Protein AF-0000000066167947 (afdb_homodimer)

Solvent-accessible surface area (backbone atoms only — not comparable to full-atom values): 19016 Å² total; per-residue (Å²): 132,78,77,73,71,54,59,86,68,38,49,61,42,59,29,25,33,43,43,39,26,44,82,86,59,26,29,53,34,29,26,48,56,71,79,63,80,66,79,79,57,72,77,73,63,34,39,40,60,54,61,42,68,53,57,91,95,50,53,63,69,57,34,40,52,50,43,40,22,40,45,30,31,46,72,50,62,44,83,66,46,69,53,92,58,71,47,69,51,68,48,56,57,78,53,40,62,71,19,81,44,42,65,37,34,25,40,33,29,45,39,36,34,27,36,49,69,60,57,76,84,45,56,27,30,73,64,14,46,95,79,35,71,58,51,28,76,46,71,48,72,38,58,56,84,47,48,38,73,46,45,50,34,73,61,30,59,57,34,46,50,49,35,65,71,47,58,84,55,68,65,74,125,131,79,78,73,71,54,59,88,69,38,48,64,41,58,28,24,33,42,43,38,26,45,82,87,59,26,29,52,33,31,25,49,56,72,80,64,79,66,80,80,57,74,76,72,65,35,40,41,58,55,61,41,67,52,56,90,94,50,52,64,69,59,33,39,52,50,44,39,22,40,45,29,30,45,74,49,63,44,82,66,46,67,52,89,59,70,46,69,50,68,47,56,57,79,54,40,64,70,19,79,46,41,65,36,35,26,40,32,28,44,39,37,35,26,36,50,70,61,58,77,85,44,58,26,30,73,64,14,47,94,78,36,70,57,51,27,76,45,71,50,73,38,56,57,85,46,46,38,73,46,45,51,35,74,60,29,59,56,34,44,50,48,34,66,72,47,58,84,56,69,65,72,124

InterPro domains:
  IPR000086 NUDIX hydrolase domain [PF00293] (12-149)
  IPR000086 NUDIX hydrolase domain [PS51462] (11-164)
  IPR015797 NUDIX hydrolase-like domain superfamily [SSF55811] (9-168)
  IPR020084 NUDIX hydrolase, conserved site [PS00893] (52-73)
  IPR020476 NUDIX hydrolase [PR00502] (47-61)
  IPR020476 NUDIX hydrolase [PR00502] (61-76)
  IPR022927 RNA pyrophosphohydrolase RppH [MF_00298] (6-171)
  IPR022927 RNA pyrophosphohydrolase RppH [NF001938] (3-169)
  IPR022927 RNA pyrophosphohydrolase RppH [cd03671] (11-166)

Structure (mmCIF, N/CA/C/O backbone):
data_AF-0000000066167947-model_v1
#
loop_
_entity.id
_entity.type
_entity.pdbx_description
1 polymer 'RNA pyrophosphohydrolase'
#
loop_
_atom_site.group_PDB
_atom_site.id
_atom_site.type_symbol
_atom_site.label_atom_id
_atom_site.label_alt_id
_atom_site.label_comp_id
_atom_site.label_asym_id
_atom_site.label_entity_id
_atom_site.label_seq_id
_atom_site.pdbx_PDB_ins_code
_atom_site.Cartn_x
_atom_site.Cartn_y
_atom_site.Cartn_z
_atom_site.occupancy
_atom_site.B_iso_or_equiv
_atom_site.auth_seq_id
_atom_site.auth_comp_id
_atom_site.auth_asym_id
_atom_site.auth_atom_id
_atom_site.pdbx_PDB_model_num
ATOM 1 N N . MET A 1 1 ? 25.188 19.766 -3.969 1 19.27 1 MET A N 1
ATOM 2 C CA . MET A 1 1 ? 24.453 19.547 -5.203 1 19.27 1 MET A CA 1
ATOM 3 C C . MET A 1 1 ? 23.625 18.25 -5.125 1 19.27 1 MET A C 1
ATOM 5 O O . MET A 1 1 ? 24.188 17.156 -5.195 1 19.27 1 MET A O 1
ATOM 9 N N . ASP A 1 2 ? 22.766 17.984 -4.148 1 26.81 2 ASP A N 1
ATOM 10 C CA . ASP A 1 2 ? 22.203 16.766 -3.564 1 26.81 2 ASP A CA 1
ATOM 11 C C . ASP A 1 2 ? 21.484 15.93 -4.621 1 26.81 2 ASP A C 1
ATOM 13 O O . ASP A 1 2 ? 20.656 16.453 -5.371 1 26.81 2 ASP A O 1
ATOM 17 N N . ALA A 1 3 ? 22.094 15.008 -5.223 1 30.39 3 ALA A N 1
ATOM 18 C CA . ALA A 1 3 ? 21.766 14.273 -6.441 1 30.39 3 ALA A CA 1
ATOM 19 C C . ALA A 1 3 ? 20.297 13.875 -6.465 1 30.39 3 ALA A C 1
ATOM 21 O O . ALA A 1 3 ? 19.828 13.141 -5.586 1 30.39 3 ALA A O 1
ATOM 22 N N . VAL A 1 4 ? 19.344 14.68 -6.73 1 35.06 4 VAL A N 1
ATOM 23 C CA . VAL A 1 4 ? 17.922 14.469 -7.027 1 35.06 4 VAL A CA 1
ATOM 24 C C . VAL A 1 4 ? 17.75 13.141 -7.754 1 35.06 4 VAL A C 1
ATOM 26 O O . VAL A 1 4 ? 18.203 12.977 -8.883 1 35.06 4 VAL A O 1
ATOM 29 N N . VAL A 1 5 ? 18.078 12.094 -7.156 1 37.69 5 VAL A N 1
ATOM 30 C CA . VAL A 1 5 ? 17.844 10.828 -7.848 1 37.69 5 VAL A CA 1
ATOM 31 C C . VAL A 1 5 ? 16.5 10.875 -8.555 1 37.69 5 VAL A C 1
ATOM 33 O O . VAL A 1 5 ? 15.469 11.141 -7.93 1 37.69 5 VAL A O 1
ATOM 36 N N . ASN A 1 6 ? 16.453 11.336 -9.68 1 44.22 6 ASN A N 1
ATOM 37 C CA . ASN A 1 6 ? 15.289 11.305 -10.555 1 44.22 6 ASN A CA 1
ATOM 38 C C . ASN A 1 6 ? 14.562 9.961 -10.484 1 44.22 6 ASN A C 1
ATOM 40 O O . ASN A 1 6 ? 15.047 8.961 -11.016 1 44.22 6 ASN A O 1
ATOM 44 N N . LEU A 1 7 ? 13.797 9.703 -9.359 1 51.09 7 LEU A N 1
ATOM 45 C CA . LEU A 1 7 ? 12.984 8.508 -9.141 1 51.09 7 LEU A CA 1
ATOM 46 C C . LEU A 1 7 ? 12.531 7.906 -10.461 1 51.09 7 LEU A C 1
ATOM 48 O O . LEU A 1 7 ? 12.359 6.688 -10.57 1 51.09 7 LEU A O 1
ATOM 52 N N . THR A 1 8 ? 12.43 8.812 -11.422 1 55.84 8 THR A N 1
ATOM 53 C CA . THR A 1 8 ? 11.977 8.305 -12.719 1 55.84 8 THR A CA 1
ATOM 54 C C . THR A 1 8 ? 13.078 7.496 -13.398 1 55.84 8 THR A C 1
ATOM 56 O O . THR A 1 8 ? 12.812 6.766 -14.359 1 55.84 8 THR A O 1
ATOM 59 N N . THR A 1 9 ? 14.172 7.551 -12.68 1 61.5 9 THR A N 1
ATOM 60 C CA . THR A 1 9 ? 15.273 6.88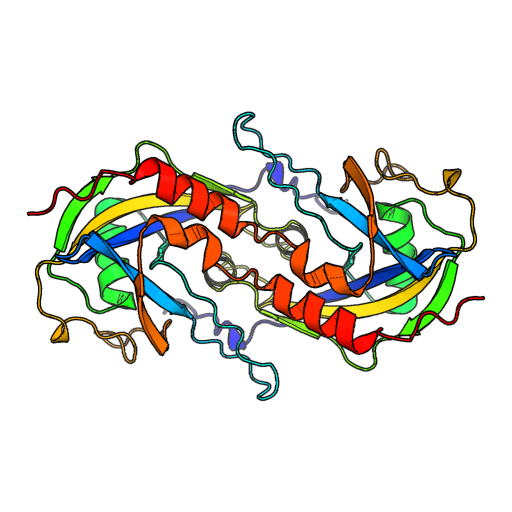3 -13.367 1 61.5 9 THR A CA 1
ATOM 61 C C . THR A 1 9 ? 15.555 5.52 -12.742 1 61.5 9 THR A C 1
ATOM 63 O O . THR A 1 9 ? 16.344 4.73 -13.273 1 61.5 9 THR A O 1
ATOM 66 N N . LEU A 1 10 ? 14.945 5.289 -11.562 1 65.69 10 LEU A N 1
ATOM 67 C CA . LEU A 1 10 ? 15.195 4.008 -10.914 1 65.69 10 LEU A CA 1
ATOM 68 C C . LEU A 1 10 ? 14.477 2.877 -11.641 1 65.69 10 LEU A C 1
ATOM 70 O O . LEU A 1 10 ? 13.375 3.064 -12.148 1 65.69 10 LEU A O 1
ATOM 74 N N . PRO A 1 11 ? 15.25 1.703 -11.805 1 75.31 11 PRO A N 1
ATOM 75 C CA . PRO A 1 11 ? 14.617 0.571 -12.484 1 75.31 11 PRO A CA 1
ATOM 76 C C . PRO A 1 11 ? 13.492 -0.057 -11.664 1 75.31 11 PRO A C 1
ATOM 78 O O . PRO A 1 11 ? 13.336 0.261 -10.477 1 75.31 11 PRO A O 1
ATOM 81 N N . TYR A 1 12 ? 12.734 -0.869 -12.281 1 78.12 12 TYR A N 1
ATOM 82 C CA . TYR A 1 12 ? 11.711 -1.675 -11.633 1 78.12 12 TYR A CA 1
ATOM 83 C C . TYR A 1 12 ? 12.273 -3.02 -11.188 1 78.12 12 TYR A C 1
ATOM 85 O O . TYR A 1 12 ? 13.102 -3.613 -11.883 1 78.12 12 TYR A O 1
ATOM 93 N N . ARG A 1 13 ? 11.914 -3.512 -10.109 1 79.12 13 ARG A N 1
ATOM 94 C CA . ARG A 1 13 ? 12.211 -4.871 -9.672 1 79.12 13 ARG A CA 1
ATOM 95 C C . ARG A 1 13 ? 11.297 -5.883 -10.359 1 79.12 13 ARG A C 1
ATOM 97 O O . ARG A 1 13 ? 10.078 -5.711 -10.375 1 79.12 13 ARG A O 1
ATOM 104 N N . ARG A 1 14 ? 11.961 -6.91 -10.852 1 86.5 14 ARG A N 1
ATOM 105 C CA . ARG A 1 14 ? 11.172 -7.949 -11.516 1 86.5 14 ARG A CA 1
ATOM 106 C C . ARG A 1 14 ? 10.695 -8.992 -10.516 1 86.5 14 ARG A C 1
ATOM 108 O O . ARG A 1 14 ? 11.484 -9.508 -9.719 1 86.5 14 ARG A O 1
ATOM 115 N N . SER A 1 15 ? 9.406 -9.273 -10.523 1 90 15 SER A N 1
ATOM 116 C CA . SER A 1 15 ? 8.812 -10.25 -9.617 1 90 15 SER A CA 1
ATOM 117 C C . SER A 1 15 ? 7.715 -11.055 -10.32 1 90 15 SER A C 1
ATOM 119 O O . SER A 1 15 ? 7.371 -10.766 -11.469 1 90 1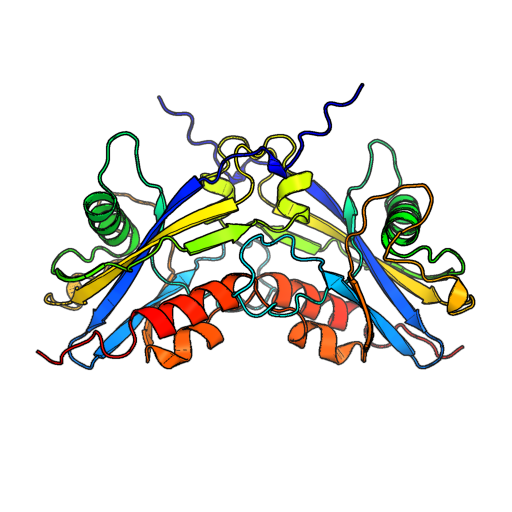5 SER A O 1
ATOM 121 N N . VAL A 1 16 ? 7.355 -12.141 -9.625 1 94.06 16 VAL A N 1
ATOM 122 C CA . VAL A 1 16 ? 6.25 -12.953 -10.125 1 94.06 16 VAL A CA 1
ATOM 123 C C . VAL A 1 16 ? 5.121 -12.977 -9.102 1 94.06 16 VAL A C 1
ATOM 125 O O . VAL A 1 16 ? 5.363 -12.852 -7.898 1 94.06 16 VAL A O 1
ATOM 128 N N . GLY A 1 17 ? 3.916 -12.961 -9.562 1 94.44 17 GLY A N 1
ATOM 129 C CA . GLY A 1 17 ? 2.727 -13.266 -8.789 1 94.44 17 GLY A CA 1
ATOM 130 C C . GLY A 1 17 ? 2.033 -14.539 -9.227 1 94.44 17 GLY A C 1
ATOM 131 O O . GLY A 1 17 ? 2.152 -14.953 -10.391 1 94.44 17 GLY A O 1
ATOM 132 N N . ILE A 1 18 ? 1.337 -15.188 -8.297 1 96.44 18 ILE A N 1
ATOM 133 C CA . ILE A 1 18 ?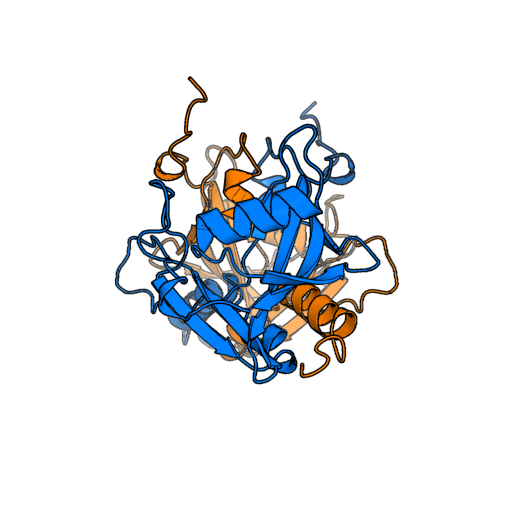 0.844 -16.531 -8.586 1 96.44 18 ILE A CA 1
ATOM 134 C C . ILE A 1 18 ? -0.617 -16.656 -8.164 1 96.44 18 ILE A C 1
ATOM 136 O O . ILE A 1 18 ? -0.965 -16.328 -7.02 1 96.44 18 ILE A O 1
ATOM 140 N N . LEU A 1 19 ? -1.43 -17.078 -9.047 1 97.06 19 LEU A N 1
ATOM 141 C CA . LEU A 1 19 ? -2.779 -17.531 -8.758 1 97.06 19 LEU A CA 1
ATOM 142 C C . LEU A 1 19 ? -2.842 -19.062 -8.773 1 97.06 19 LEU A C 1
ATOM 144 O O . LEU A 1 19 ? -2.328 -19.703 -9.695 1 97.06 19 LEU A O 1
ATOM 148 N N . VAL A 1 20 ? -3.42 -19.625 -7.766 1 97.75 20 VAL A N 1
ATOM 149 C CA . VAL A 1 20 ? -3.662 -21.062 -7.715 1 97.75 20 VAL A CA 1
ATOM 150 C C . VAL A 1 20 ? -5.156 -21.328 -7.574 1 97.75 20 VAL A C 1
ATOM 152 O O . VAL A 1 20 ? -5.773 -20.922 -6.582 1 97.75 20 VAL A O 1
ATOM 155 N N . PHE A 1 21 ? -5.711 -22 -8.555 1 97.06 21 PHE A N 1
ATOM 156 C CA . PHE A 1 21 ? -7.117 -22.375 -8.531 1 97.06 21 PHE A CA 1
ATOM 157 C C . PHE A 1 21 ? -7.285 -23.781 -7.973 1 97.06 21 PHE A C 1
ATOM 159 O O . PHE A 1 21 ? -6.5 -24.672 -8.297 1 97.06 21 PHE A O 1
ATOM 166 N N . ASN A 1 22 ? -8.289 -23.969 -7.133 1 96.5 22 ASN A N 1
ATOM 167 C CA . ASN A 1 22 ? -8.656 -25.328 -6.773 1 96.5 22 ASN A CA 1
ATOM 168 C C . ASN A 1 22 ? -9.672 -25.906 -7.75 1 96.5 22 ASN A C 1
ATOM 170 O O . ASN A 1 22 ? -9.953 -25.312 -8.789 1 96.5 22 ASN A O 1
ATOM 174 N N . HIS A 1 23 ? -10.164 -27.062 -7.371 1 94.44 23 HIS A N 1
ATOM 175 C CA . HIS A 1 23 ? -11.062 -27.797 -8.273 1 94.44 23 HIS A CA 1
ATOM 176 C C . HIS A 1 23 ? -12.406 -27.078 -8.398 1 94.44 23 HIS A C 1
ATOM 178 O O . HIS A 1 23 ? -13.133 -27.297 -9.367 1 94.44 23 HIS A O 1
ATOM 184 N N . GLU A 1 24 ? -12.82 -26.266 -7.449 1 94.44 24 GLU A N 1
ATOM 185 C CA . GLU A 1 24 ? -14.086 -25.547 -7.457 1 94.44 24 GLU A CA 1
ATOM 186 C C . GLU A 1 24 ? -13.945 -24.188 -8.156 1 94.44 24 GLU A C 1
ATOM 188 O O . GLU A 1 24 ? -14.898 -23.406 -8.211 1 94.44 24 GLU A O 1
ATOM 193 N N . GLY A 1 25 ? -12.766 -23.891 -8.656 1 93.88 25 GLY A N 1
ATOM 194 C CA . GLY A 1 25 ? -12.555 -22.625 -9.336 1 93.88 25 GLY A CA 1
ATOM 195 C C . GLY A 1 25 ? -12.289 -21.469 -8.383 1 93.88 25 GLY A C 1
ATOM 196 O O . GLY A 1 25 ? -12.391 -20.312 -8.758 1 93.88 25 GLY A O 1
ATOM 197 N N . LYS A 1 26 ? -11.984 -21.766 -7.141 1 96.06 26 LYS A N 1
ATOM 198 C CA . LYS A 1 26 ? -11.625 -20.75 -6.156 1 96.06 26 LYS A CA 1
ATOM 199 C C . LYS A 1 26 ? -10.109 -20.547 -6.117 1 96.06 26 LYS A C 1
ATOM 201 O O . LYS A 1 26 ? -9.344 -21.422 -6.523 1 96.06 26 LYS A O 1
ATOM 206 N N . VAL A 1 27 ? -9.703 -19.344 -5.625 1 97.06 27 VAL A N 1
ATOM 207 C CA . VAL A 1 27 ? -8.305 -18.953 -5.668 1 97.06 27 VAL A CA 1
ATOM 208 C C . VAL A 1 27 ? -7.719 -18.953 -4.258 1 97.06 27 VAL A C 1
ATOM 210 O O . VAL A 1 27 ? -8.359 -18.484 -3.312 1 97.06 27 VAL A O 1
ATOM 213 N N . TRP A 1 28 ? -6.539 -19.484 -4.145 1 97.19 28 TRP A N 1
ATOM 214 C CA . TRP A 1 28 ? -5.828 -19.531 -2.873 1 97.19 28 TRP A CA 1
ATOM 215 C C . TRP A 1 28 ? -5.336 -18.141 -2.473 1 97.19 28 TRP A C 1
ATOM 217 O O . TRP A 1 28 ? -4.738 -17.422 -3.283 1 97.19 28 TRP A O 1
ATOM 227 N N . VAL A 1 29 ? -5.602 -17.703 -1.231 1 94.75 29 VAL A N 1
ATOM 228 C CA . VAL A 1 29 ? -5.039 -16.484 -0.661 1 94.75 29 VAL A CA 1
ATOM 229 C C . VAL A 1 29 ? -4.504 -16.766 0.74 1 94.75 29 VAL A C 1
ATOM 231 O O . VAL A 1 29 ? -5.051 -17.594 1.462 1 94.75 29 VAL A O 1
ATOM 234 N N . GLY A 1 30 ? -3.424 -16.094 1.07 1 92.5 30 GLY A N 1
ATOM 235 C CA . GLY A 1 30 ? -2.844 -16.203 2.398 1 92.5 30 GLY A CA 1
ATOM 236 C C . GLY A 1 30 ? -2.871 -14.898 3.176 1 92.5 30 GLY A C 1
ATOM 237 O O . GLY A 1 30 ? -2.744 -13.82 2.592 1 92.5 30 GLY A O 1
ATOM 238 N N . ARG A 1 31 ? -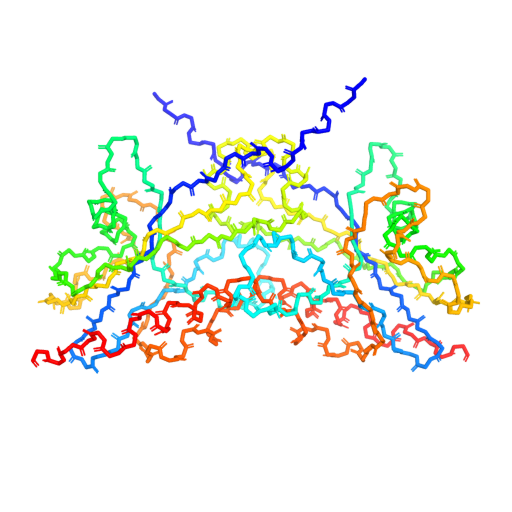3.062 -15.055 4.457 1 85.81 31 ARG A N 1
ATOM 239 C CA . ARG A 1 31 ? -2.988 -13.898 5.344 1 85.81 31 ARG A CA 1
ATOM 240 C C . ARG A 1 31 ? -1.556 -13.648 5.797 1 85.81 31 ARG A C 1
ATOM 242 O O . ARG A 1 31 ? -0.911 -14.539 6.359 1 85.81 31 ARG A O 1
ATOM 249 N N . ARG A 1 32 ? -1.141 -12.422 5.57 1 77.88 32 ARG A N 1
ATOM 250 C CA . ARG A 1 32 ? 0.243 -12.086 5.891 1 77.88 32 ARG A CA 1
ATOM 251 C C . ARG A 1 32 ? 0.481 -12.133 7.398 1 77.88 32 ARG A C 1
ATOM 253 O O . ARG A 1 32 ? -0.345 -11.656 8.18 1 77.88 32 ARG A O 1
ATOM 260 N N . LEU A 1 33 ? 1.576 -12.703 7.691 1 70.56 33 LEU A N 1
ATOM 261 C CA . LEU A 1 33 ? 2.002 -12.766 9.086 1 70.56 33 LEU A CA 1
ATOM 262 C C . LEU A 1 33 ? 2.551 -11.422 9.547 1 70.56 33 LEU A C 1
ATOM 264 O O . LEU A 1 33 ? 3.4 -10.828 8.883 1 70.56 33 LEU A O 1
ATOM 268 N N . MET A 1 34 ? 1.719 -10.523 10.188 1 54.22 34 MET A N 1
ATOM 269 C CA . MET A 1 34 ? 2.174 -9.227 10.68 1 54.22 34 MET A CA 1
ATOM 270 C C . MET A 1 34 ? 3.102 -9.398 11.883 1 54.22 34 MET A C 1
ATOM 272 O O . MET A 1 34 ? 2.826 -10.195 12.773 1 54.22 34 MET A O 1
ATOM 276 N N . VAL A 1 35 ? 4.328 -9.172 11.68 1 45.72 35 VAL A N 1
ATOM 277 C CA . VAL A 1 35 ? 5.195 -9.141 12.852 1 45.72 35 VAL A CA 1
ATOM 278 C C . VAL A 1 35 ? 4.875 -7.91 13.703 1 45.72 35 VAL A C 1
ATOM 280 O O . VAL A 1 35 ? 5.531 -6.875 13.578 1 45.72 35 VAL A O 1
ATOM 283 N N . CYS A 1 36 ? 3.785 -7.266 13.398 1 42.03 36 CYS A N 1
ATOM 284 C CA . CYS A 1 36 ? 3.756 -6.07 14.234 1 42.03 36 CYS A CA 1
ATOM 285 C C . CYS A 1 36 ? 3.824 -6.434 15.711 1 42.03 36 CYS A C 1
ATOM 287 O O . CYS A 1 36 ? 3.188 -7.395 16.156 1 42.03 36 CYS A O 1
ATOM 289 N N . ILE A 1 37 ? 4.789 -5.938 16.234 1 38.69 37 ILE A N 1
ATOM 290 C CA . ILE A 1 37 ? 5.129 -6.004 17.656 1 38.69 37 ILE A CA 1
ATOM 291 C C . ILE A 1 37 ? 3.904 -5.645 18.5 1 38.69 37 ILE A C 1
ATOM 293 O O . ILE A 1 37 ? 3.803 -6.039 19.656 1 38.69 37 ILE A O 1
ATOM 297 N N . HIS A 1 38 ? 3.252 -4.484 18.172 1 38.31 38 HIS A N 1
ATOM 298 C CA . HIS A 1 38 ? 2.385 -4.113 19.281 1 38.31 38 HIS A CA 1
ATOM 299 C C . HIS A 1 38 ? 1.012 -4.762 19.141 1 38.31 38 HIS A C 1
ATOM 301 O O . HIS A 1 38 ? 0.427 -4.773 18.062 1 38.31 38 HIS A O 1
ATOM 307 N N . GLU A 1 39 ? 0.695 -5.543 19.938 1 40.41 39 GLU A N 1
ATOM 308 C CA . GLU A 1 39 ? -0.439 -6.41 20.25 1 40.41 39 GLU A CA 1
ATOM 309 C C . GLU A 1 39 ? -1.759 -5.75 19.859 1 40.41 39 GLU A C 1
ATOM 311 O O . GLU A 1 39 ? -2.707 -6.434 19.469 1 40.41 39 GLU A O 1
ATOM 316 N N . ASP A 1 40 ? -1.856 -4.504 20.141 1 40.5 40 ASP A N 1
ATOM 317 C CA . ASP A 1 40 ? -3.195 -3.928 20.203 1 40.5 40 ASP A CA 1
ATOM 318 C C . ASP A 1 40 ? -3.729 -3.613 18.812 1 40.5 40 ASP A C 1
ATOM 320 O O . ASP A 1 40 ? -4.816 -3.049 18.672 1 40.5 40 ASP A O 1
ATOM 324 N N . THR A 1 41 ? -2.914 -3.561 17.922 1 42 41 THR A N 1
ATOM 325 C CA . THR A 1 41 ? -3.432 -3.133 16.625 1 42 41 THR A CA 1
ATOM 326 C C . THR A 1 41 ? -4.152 -4.281 15.93 1 42 41 THR A C 1
ATOM 328 O O . THR A 1 41 ? -3.607 -5.379 15.812 1 42 41 THR A O 1
ATOM 331 N N . LYS A 1 42 ? -5.398 -4.223 16.078 1 43.53 42 LYS A N 1
ATOM 332 C CA . LYS A 1 42 ? -6.266 -5.164 15.375 1 43.53 42 LYS A CA 1
ATOM 333 C C . LYS A 1 42 ? -5.629 -5.625 14.062 1 43.53 42 LYS A C 1
ATOM 335 O O . LYS A 1 42 ? -5.195 -4.801 13.258 1 43.53 42 LYS A O 1
ATOM 340 N N . ILE A 1 43 ? -5.227 -6.824 14.07 1 44.38 43 ILE A N 1
ATOM 341 C CA . ILE A 1 43 ? -4.621 -7.523 12.938 1 44.38 43 ILE A CA 1
ATOM 342 C C . ILE A 1 43 ? -5.461 -7.309 11.688 1 44.38 43 ILE A C 1
ATOM 344 O O . ILE A 1 43 ? -6.555 -7.867 11.555 1 44.38 43 ILE A O 1
ATOM 348 N N . TYR A 1 44 ? -5.59 -6.012 11.289 1 47.5 44 TYR A N 1
ATOM 349 C CA . TYR A 1 44 ? -6.258 -5.953 9.992 1 47.5 44 TYR A CA 1
ATOM 350 C C . TYR A 1 44 ? -5.613 -6.918 9.008 1 47.5 44 TYR A C 1
ATOM 352 O O . TYR A 1 44 ? -4.387 -7.055 8.969 1 47.5 44 TYR A O 1
ATOM 360 N N . HIS A 1 45 ? -6.352 -7.98 8.734 1 53.59 45 HIS A N 1
ATOM 361 C CA . HIS A 1 45 ? -6.035 -9.117 7.875 1 53.59 45 HIS A CA 1
ATOM 362 C C . HIS A 1 45 ? -5.535 -8.648 6.512 1 53.59 45 HIS A C 1
ATOM 364 O O . HIS A 1 45 ? -6.172 -7.812 5.867 1 53.59 45 HIS A O 1
ATOM 370 N N . ARG A 1 46 ? -4.211 -8.82 6.309 1 71.06 46 ARG A N 1
ATOM 371 C CA . ARG A 1 46 ? -3.633 -8.555 4.996 1 71.06 46 ARG A CA 1
ATOM 372 C C . ARG A 1 46 ? -3.543 -9.836 4.168 1 71.06 46 ARG A C 1
ATOM 374 O O . ARG A 1 46 ? -2.627 -10.641 4.352 1 71.06 46 ARG A O 1
ATOM 381 N N . TRP A 1 47 ? -4.77 -10.141 3.439 1 82.81 47 TRP A N 1
ATOM 382 C CA . TRP A 1 47 ? -4.754 -11.273 2.52 1 82.81 47 TRP A CA 1
ATOM 383 C C . TRP A 1 47 ? -4.027 -10.922 1.227 1 82.81 47 TRP A C 1
ATOM 385 O O . TRP A 1 47 ? -4.176 -9.812 0.711 1 82.81 47 TRP A O 1
ATOM 395 N N . GLN A 1 48 ? -3.268 -11.82 0.789 1 87.12 48 GLN A N 1
ATOM 396 C CA . GLN A 1 48 ? -2.516 -11.562 -0.436 1 87.12 48 GLN A CA 1
ATOM 397 C C . GLN A 1 48 ? -2.268 -12.859 -1.208 1 87.12 48 GLN A C 1
ATOM 399 O O . GLN A 1 48 ? -2.434 -13.953 -0.667 1 87.12 48 GLN A O 1
ATOM 404 N N . LEU A 1 49 ? -1.975 -12.711 -2.461 1 91.62 49 LEU A N 1
ATOM 405 C CA . LEU A 1 49 ? -1.539 -13.82 -3.307 1 91.62 49 LEU A CA 1
ATOM 406 C C . LEU A 1 49 ? -0.043 -14.07 -3.148 1 91.62 49 LEU A C 1
ATOM 408 O O . LEU A 1 49 ? 0.713 -13.148 -2.824 1 91.62 49 LEU A O 1
ATOM 412 N N . PRO A 1 50 ? 0.372 -15.336 -3.311 1 92.94 50 PRO A N 1
ATOM 413 C CA . PRO A 1 50 ? 1.814 -15.594 -3.275 1 92.94 50 PRO A CA 1
ATOM 414 C C . PRO A 1 50 ? 2.574 -14.82 -4.352 1 92.94 50 PRO A C 1
ATOM 416 O O . PRO A 1 50 ? 2.08 -14.664 -5.473 1 92.94 50 PRO A O 1
ATOM 419 N N . GLN A 1 51 ? 3.629 -14.289 -3.996 1 91.19 51 GLN A N 1
ATOM 420 C CA . GLN A 1 51 ? 4.488 -13.531 -4.902 1 91.19 51 GLN A CA 1
ATOM 421 C C . GLN A 1 51 ? 5.938 -13.555 -4.43 1 91.19 51 GLN A C 1
ATOM 423 O O . GLN A 1 51 ? 6.219 -13.875 -3.273 1 91.19 51 GLN A O 1
ATOM 428 N N . GLY A 1 52 ? 6.887 -13.195 -5.375 1 88.5 52 GLY A N 1
ATOM 429 C CA . GLY A 1 52 ? 8.297 -13.164 -5.016 1 88.5 52 GLY A CA 1
ATOM 430 C C . GLY A 1 52 ? 9.188 -12.711 -6.156 1 88.5 52 GLY A C 1
ATOM 431 O O . GLY A 1 52 ? 8.742 -12.594 -7.297 1 88.5 52 GLY A O 1
ATOM 432 N N . GLY A 1 53 ? 10.414 -12.523 -5.828 1 88.31 53 GLY A N 1
ATOM 433 C CA . GLY A 1 53 ? 11.375 -12.023 -6.801 1 88.31 53 GLY A CA 1
ATOM 434 C C . GLY A 1 53 ? 11.867 -13.094 -7.754 1 88.31 53 GLY A C 1
ATOM 435 O O . GLY A 1 53 ? 11.789 -14.281 -7.453 1 88.31 53 GLY A O 1
ATOM 436 N N . ILE A 1 54 ? 12.289 -12.547 -8.945 1 92.38 54 ILE A N 1
ATOM 437 C CA . ILE A 1 54 ? 12.938 -13.414 -9.922 1 92.38 54 ILE A CA 1
ATOM 438 C C . ILE A 1 54 ? 14.453 -13.367 -9.742 1 92.38 54 ILE A C 1
ATOM 440 O O . ILE A 1 54 ? 15.055 -12.297 -9.766 1 92.38 54 ILE A O 1
ATOM 444 N N . ASP A 1 55 ? 15.133 -14.555 -9.547 1 89.5 55 ASP A N 1
ATOM 445 C CA . ASP A 1 55 ? 16.578 -14.609 -9.406 1 89.5 55 ASP A CA 1
ATOM 446 C C . ASP A 1 55 ? 17.281 -14.336 -10.734 1 89.5 55 ASP A C 1
ATOM 448 O O . ASP A 1 55 ? 16.656 -14.438 -11.797 1 89.5 55 ASP A O 1
ATOM 452 N N . GLU A 1 56 ? 18.5 -14.016 -10.562 1 89.25 56 GLU A N 1
ATOM 453 C CA . GLU A 1 56 ? 19.281 -13.773 -11.766 1 89.25 56 GLU A CA 1
ATOM 454 C C . GLU A 1 56 ? 19.281 -15 -12.68 1 89.25 56 GLU A C 1
ATOM 456 O O . GLU A 1 56 ? 19.469 -16.125 -12.219 1 89.25 56 GLU A O 1
ATOM 461 N N . ASN A 1 57 ? 18.969 -14.906 -13.977 1 92.5 57 ASN A N 1
ATOM 462 C CA . ASN A 1 57 ? 18.984 -15.938 -15.008 1 92.5 57 ASN A CA 1
ATOM 463 C C . ASN A 1 57 ? 17.844 -16.953 -14.812 1 92.5 57 ASN A C 1
ATOM 465 O O . ASN A 1 57 ? 17.938 -18.094 -15.266 1 92.5 57 ASN A O 1
ATOM 469 N N . GLU A 1 58 ? 16.906 -16.656 -14.031 1 95.56 58 GLU A N 1
ATOM 470 C CA . GLU A 1 58 ? 15.742 -17.5 -13.812 1 95.56 58 GLU A CA 1
ATOM 471 C C . GLU A 1 58 ? 14.586 -17.094 -14.727 1 95.56 58 GLU A C 1
ATOM 473 O O . GLU A 1 58 ? 14.312 -15.914 -14.906 1 95.56 58 GLU A O 1
ATOM 478 N N . GLU A 1 59 ? 14.031 -18.078 -15.312 1 97.12 59 GLU A N 1
ATOM 479 C CA . GLU A 1 59 ? 12.812 -17.797 -16.062 1 97.12 59 GLU A CA 1
ATOM 480 C C . GLU A 1 59 ? 11.648 -17.484 -15.125 1 97.12 59 GLU A C 1
ATOM 482 O O . GLU A 1 59 ? 11.5 -18.109 -14.078 1 97.12 59 GLU A O 1
ATOM 487 N N . PRO A 1 60 ? 10.758 -16.594 -15.539 1 97 60 PRO A N 1
ATOM 488 C CA . PRO A 1 60 ? 9.641 -16.188 -14.68 1 97 60 PRO A CA 1
ATOM 489 C C . PRO A 1 60 ? 8.773 -17.375 -14.25 1 97 60 PRO A C 1
ATOM 491 O O . PRO A 1 60 ? 8.352 -17.438 -13.086 1 97 60 PRO A O 1
ATOM 494 N N . LEU A 1 61 ? 8.555 -18.281 -15.133 1 98.19 61 LEU A N 1
ATOM 495 C CA . LEU A 1 61 ? 7.73 -19.438 -14.812 1 98.19 61 LEU A CA 1
ATOM 496 C C . LEU A 1 61 ? 8.383 -20.281 -13.719 1 98.19 61 LEU A C 1
ATOM 498 O O . LEU A 1 61 ? 7.703 -20.75 -12.805 1 98.19 61 LEU A O 1
ATOM 502 N N . ASP A 1 62 ? 9.648 -20.5 -13.812 1 98.19 62 ASP A N 1
ATOM 503 C CA . ASP A 1 62 ? 10.383 -21.25 -12.805 1 98.19 62 ASP A CA 1
ATOM 504 C C . ASP A 1 62 ? 10.359 -20.531 -11.453 1 98.19 62 ASP A C 1
ATOM 506 O O . ASP A 1 62 ? 10.203 -21.172 -10.406 1 98.19 62 ASP A O 1
ATOM 510 N N . ALA A 1 63 ? 10.539 -19.25 -11.5 1 97.38 63 ALA A N 1
ATOM 511 C CA . ALA A 1 63 ? 10.453 -18.438 -10.289 1 97.38 63 ALA A CA 1
ATOM 512 C C . ALA A 1 63 ? 9.086 -18.594 -9.617 1 97.38 63 ALA A C 1
ATOM 514 O O . ALA A 1 63 ? 8.992 -18.719 -8.398 1 97.38 63 ALA A O 1
ATOM 515 N N . ALA A 1 64 ? 8.023 -18.594 -10.422 1 97.88 64 ALA A N 1
ATOM 516 C CA . ALA A 1 64 ? 6.668 -18.719 -9.898 1 97.88 64 ALA A CA 1
ATOM 517 C C . ALA A 1 64 ? 6.496 -20.047 -9.148 1 97.88 64 ALA A C 1
ATOM 519 O O . ALA A 1 64 ? 5.969 -20.062 -8.031 1 97.88 64 ALA A O 1
ATOM 520 N N . ARG A 1 65 ? 6.996 -21.094 -9.75 1 98.25 65 ARG A N 1
ATOM 521 C CA . ARG A 1 65 ? 6.895 -22.406 -9.133 1 98.25 65 ARG A CA 1
ATOM 522 C C . ARG A 1 65 ? 7.715 -22.469 -7.848 1 98.25 65 ARG A C 1
ATOM 524 O O . ARG A 1 65 ? 7.254 -23 -6.832 1 98.25 65 ARG A O 1
ATOM 531 N N . ARG A 1 66 ? 8.898 -21.953 -7.922 1 97.69 66 ARG A N 1
ATOM 532 C CA . ARG A 1 66 ? 9.789 -21.969 -6.766 1 97.69 66 ARG A CA 1
ATOM 533 C C . ARG A 1 66 ? 9.203 -21.172 -5.613 1 97.69 66 ARG A C 1
ATOM 535 O O . ARG A 1 66 ? 9.109 -21.656 -4.488 1 97.69 66 ARG A O 1
ATOM 542 N N . GLU A 1 67 ? 8.797 -19.859 -5.859 1 96.19 67 GLU A N 1
ATOM 543 C CA . GLU A 1 67 ? 8.234 -18.984 -4.832 1 96.19 67 GLU A CA 1
ATOM 544 C C . GLU A 1 67 ? 6.969 -19.594 -4.234 1 96.19 67 GLU A C 1
ATOM 546 O O . GLU A 1 67 ? 6.734 -19.484 -3.027 1 96.19 67 GLU A O 1
ATOM 551 N N . LEU A 1 68 ? 6.109 -20.188 -5.082 1 97.75 68 LEU A N 1
ATOM 552 C CA . LEU A 1 68 ? 4.895 -20.828 -4.594 1 97.75 68 LEU A CA 1
ATOM 553 C C . LEU A 1 68 ? 5.227 -21.938 -3.596 1 97.75 68 LEU A C 1
ATOM 555 O O . LEU A 1 68 ? 4.641 -22 -2.512 1 97.75 68 LEU A O 1
ATOM 559 N N . TYR A 1 69 ? 6.168 -22.766 -3.986 1 98 69 TYR A N 1
ATOM 560 C CA . TYR A 1 69 ? 6.582 -23.859 -3.111 1 98 69 TYR A CA 1
ATOM 561 C C . TYR A 1 69 ? 7.176 -23.312 -1.814 1 98 69 TYR A C 1
ATOM 563 O O . TYR A 1 69 ? 6.82 -23.781 -0.727 1 98 69 TYR A O 1
ATOM 571 N N . GLU A 1 70 ? 8.047 -22.359 -1.882 1 96.44 70 GLU A N 1
ATOM 572 C CA . GLU A 1 70 ? 8.742 -21.828 -0.721 1 96.44 70 GLU A CA 1
ATOM 573 C C . GLU A 1 70 ? 7.758 -21.203 0.273 1 96.44 70 GLU A C 1
ATOM 575 O O . GLU A 1 70 ? 7.965 -21.281 1.485 1 96.44 70 GLU A O 1
ATOM 580 N N . GLU A 1 71 ? 6.703 -20.594 -0.224 1 95.06 71 GLU A N 1
ATOM 581 C CA . GLU A 1 71 ? 5.805 -19.844 0.641 1 95.06 71 GLU A CA 1
ATOM 582 C C . GLU A 1 71 ? 4.641 -20.703 1.123 1 95.06 71 GLU A C 1
ATOM 584 O O . GLU A 1 71 ? 4.062 -20.438 2.18 1 95.06 71 GLU A O 1
ATOM 589 N N . THR A 1 72 ? 4.238 -21.781 0.323 1 97.56 72 THR A N 1
ATOM 590 C CA . THR A 1 72 ? 2.967 -22.438 0.615 1 97.56 72 THR A CA 1
ATOM 591 C C . THR A 1 72 ? 3.137 -23.953 0.652 1 97.56 72 THR A C 1
ATOM 593 O O . THR A 1 72 ? 2.232 -24.688 1.08 1 97.56 72 THR A O 1
ATOM 596 N N . GLY A 1 73 ? 4.277 -24.484 0.147 1 97.81 73 GLY A N 1
ATOM 597 C CA . GLY A 1 73 ? 4.488 -25.922 0.047 1 97.81 73 GLY A CA 1
ATOM 598 C C . GLY A 1 73 ? 3.822 -26.547 -1.17 1 97.81 73 GLY A C 1
ATOM 599 O O . GLY A 1 73 ? 4.047 -27.719 -1.479 1 97.81 73 GLY A O 1
ATOM 600 N N . ILE A 1 74 ? 3.027 -25.812 -1.914 1 98 74 ILE A N 1
ATOM 601 C CA . ILE A 1 74 ? 2.287 -26.328 -3.061 1 98 74 ILE A CA 1
ATOM 602 C C . ILE A 1 74 ? 3.256 -26.688 -4.188 1 98 74 ILE A C 1
ATOM 604 O O . ILE A 1 74 ? 4.078 -25.859 -4.586 1 98 74 ILE A O 1
ATOM 608 N N . ARG A 1 75 ? 3.174 -27.844 -4.684 1 96.94 75 ARG A N 1
ATOM 609 C CA . ARG A 1 75 ? 4.047 -28.297 -5.758 1 96.94 75 ARG A CA 1
ATOM 610 C C . ARG A 1 75 ? 3.244 -28.969 -6.871 1 96.94 75 ARG A C 1
ATOM 612 O O . ARG A 1 75 ? 3.66 -28.969 -8.031 1 96.94 75 ARG A O 1
ATOM 619 N N . SER A 1 76 ? 2.117 -29.625 -6.535 1 97.94 76 SER A N 1
ATOM 620 C CA . SER A 1 76 ? 1.257 -30.281 -7.516 1 97.94 76 SER A CA 1
ATOM 621 C C . SER A 1 76 ? 0.374 -29.266 -8.242 1 97.94 76 SER A C 1
ATOM 623 O O . SER A 1 76 ? -0.731 -28.953 -7.785 1 97.94 76 SER A O 1
ATOM 625 N N . ILE A 1 77 ? 0.903 -28.828 -9.359 1 97.31 77 ILE A N 1
ATOM 626 C CA . ILE A 1 77 ? 0.178 -27.781 -10.07 1 97.31 77 ILE A CA 1
ATOM 627 C C . ILE A 1 77 ? 0.32 -27.984 -11.578 1 97.31 77 ILE A C 1
ATOM 629 O O . ILE A 1 77 ? 1.271 -28.625 -12.031 1 97.31 77 ILE A O 1
ATOM 633 N N . GLU A 1 78 ? -0.639 -27.469 -12.336 1 97.31 78 GLU A N 1
ATOM 634 C CA . GLU A 1 78 ? -0.607 -27.375 -13.797 1 97.31 78 GLU A CA 1
ATOM 635 C C . GLU A 1 78 ? -0.827 -25.953 -14.266 1 97.31 78 GLU A C 1
ATOM 637 O O . GLU A 1 78 ? -1.727 -25.25 -13.773 1 97.31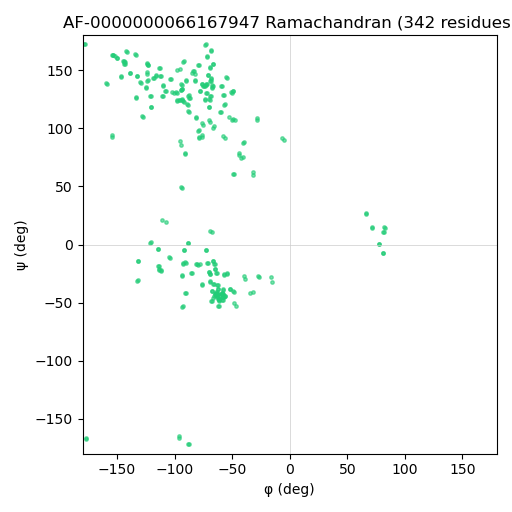 78 GLU A O 1
ATOM 642 N N . LEU A 1 79 ? -0.066 -25.547 -15.18 1 97.44 79 LEU A N 1
ATOM 643 C CA . LEU A 1 79 ? -0.18 -24.188 -15.688 1 97.44 79 LEU A CA 1
ATOM 644 C C . LEU A 1 79 ? -1.473 -24 -16.469 1 97.44 79 LEU A C 1
ATOM 646 O O . LEU A 1 79 ? -1.766 -24.781 -17.375 1 97.44 79 LEU A O 1
ATOM 650 N N . ILE A 1 80 ? -2.23 -23.078 -16.109 1 96.31 80 ILE A N 1
ATOM 651 C CA . ILE A 1 80 ? -3.439 -22.719 -16.828 1 96.31 80 ILE A CA 1
ATOM 652 C C . ILE A 1 80 ? -3.123 -21.594 -17.828 1 96.31 80 ILE A C 1
ATOM 654 O O . ILE A 1 80 ? -3.445 -21.703 -19.016 1 96.31 80 ILE A O 1
ATOM 658 N N . LYS A 1 81 ? -2.5 -20.484 -17.266 1 96.19 81 LYS A N 1
ATOM 659 C CA . LYS A 1 81 ? -2.344 -19.281 -18.078 1 96.19 81 LYS A CA 1
ATOM 660 C C . LYS A 1 81 ? -1.232 -18.391 -17.531 1 96.19 81 LYS A C 1
ATOM 662 O O . LYS A 1 81 ? -1.087 -18.25 -16.312 1 96.19 81 LYS A O 1
ATOM 667 N N . GLU A 1 82 ? -0.442 -17.859 -18.406 1 96.44 82 GLU A N 1
ATOM 668 C CA . GLU A 1 82 ? 0.472 -16.75 -18.125 1 96.44 82 GLU A CA 1
ATOM 669 C C . GLU A 1 82 ? -0.126 -15.414 -18.547 1 96.44 82 GLU A C 1
ATOM 671 O O . GLU A 1 82 ? -0.673 -15.297 -19.656 1 96.44 82 GLU A O 1
ATOM 676 N N . ALA A 1 83 ? -0.076 -14.477 -17.656 1 93.69 83 ALA A N 1
ATOM 677 C CA . ALA A 1 83 ? -0.6 -13.164 -18 1 93.69 83 ALA A CA 1
ATOM 678 C C . ALA A 1 83 ? 0.061 -12.633 -19.266 1 93.69 83 ALA A C 1
ATOM 680 O O . ALA A 1 83 ? 1.267 -12.797 -19.469 1 93.69 83 ALA A O 1
ATOM 681 N N . LYS A 1 84 ? -0.697 -11.961 -20.047 1 90.38 84 LYS A N 1
ATOM 682 C CA . LYS A 1 84 ? -0.219 -11.445 -21.328 1 90.38 84 LYS A CA 1
ATOM 683 C C . LYS A 1 84 ? 0.84 -10.359 -21.125 1 90.38 84 LYS A C 1
ATOM 685 O O . LYS A 1 84 ? 1.834 -10.312 -21.844 1 90.38 84 LYS A O 1
ATOM 690 N N . TYR A 1 85 ? 0.628 -9.516 -20.141 1 87.38 85 TYR A N 1
ATOM 691 C CA . TYR A 1 85 ? 1.521 -8.383 -19.922 1 87.38 85 TYR A CA 1
ATOM 692 C C . TYR A 1 85 ? 2.076 -8.398 -18.5 1 87.38 85 TYR A C 1
ATOM 694 O O . TYR A 1 85 ? 1.538 -9.078 -17.625 1 87.38 85 TYR A O 1
ATOM 702 N N . TRP A 1 86 ? 3.207 -7.758 -18.375 1 89.38 86 TRP A N 1
ATOM 703 C CA . TRP A 1 86 ? 3.721 -7.453 -17.031 1 89.38 86 TRP A CA 1
ATOM 704 C C . TRP A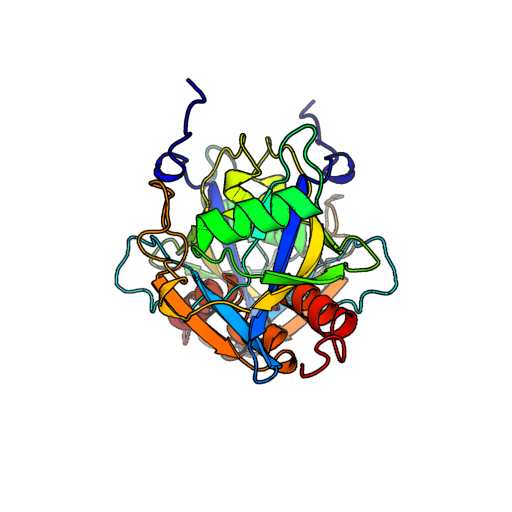 1 86 ? 2.904 -6.348 -16.375 1 89.38 86 TRP A C 1
ATOM 706 O O . TRP A 1 86 ? 2.49 -5.395 -17.031 1 89.38 86 TRP A O 1
ATOM 716 N N . PHE A 1 87 ? 2.641 -6.574 -15.094 1 82.19 87 PHE A N 1
ATOM 717 C CA . PHE A 1 87 ? 1.938 -5.543 -14.344 1 82.19 87 PHE A CA 1
ATOM 718 C C . PHE A 1 87 ? 2.92 -4.684 -13.555 1 82.19 87 PHE A C 1
ATOM 720 O O . PHE A 1 87 ? 3.812 -5.203 -12.883 1 82.19 87 PHE A O 1
ATOM 727 N N . HIS A 1 88 ? 2.877 -3.457 -13.75 1 77.06 88 HIS A N 1
ATOM 728 C CA . HIS A 1 88 ? 3.795 -2.576 -13.031 1 77.06 88 HIS A CA 1
ATOM 729 C C . HIS A 1 88 ? 3.047 -1.682 -12.055 1 77.06 88 HIS A C 1
ATOM 731 O O . HIS A 1 88 ? 1.877 -1.359 -12.266 1 77.06 88 HIS A O 1
ATOM 737 N N . TYR A 1 89 ? 3.658 -1.393 -10.93 1 69.88 89 TYR A N 1
ATOM 738 C CA . TYR A 1 89 ? 3.186 -0.349 -10.031 1 69.88 89 TYR A CA 1
ATOM 739 C C . TYR A 1 89 ? 4.352 0.332 -9.32 1 69.88 89 TYR A C 1
ATOM 741 O O . TYR A 1 89 ? 5.371 -0.301 -9.047 1 69.88 89 TYR A O 1
ATOM 749 N N . ASP A 1 90 ? 4.184 1.589 -9.117 1 65.44 90 ASP A N 1
ATOM 750 C CA . ASP A 1 90 ? 5.184 2.367 -8.391 1 65.44 90 ASP A CA 1
ATOM 751 C C . ASP A 1 90 ? 5.004 2.221 -6.883 1 65.44 90 ASP A C 1
ATOM 753 O O . ASP A 1 90 ? 3.877 2.123 -6.391 1 65.44 90 ASP A O 1
ATOM 757 N N . PHE A 1 91 ? 6.117 2.152 -6.25 1 64.25 91 PHE A N 1
ATOM 758 C CA . PHE A 1 91 ? 6.027 2.242 -4.797 1 64.25 91 PHE A CA 1
ATOM 759 C C . PHE A 1 91 ? 5.598 3.639 -4.367 1 64.25 91 PHE A C 1
ATOM 761 O O . PHE A 1 91 ? 5.922 4.625 -5.031 1 64.25 91 PHE A O 1
ATOM 768 N N . PRO A 1 92 ? 4.801 3.646 -3.33 1 59.72 92 PRO A N 1
ATOM 769 C CA . PRO A 1 92 ? 4.457 4.98 -2.83 1 59.72 92 PRO A CA 1
ATOM 770 C C . PRO A 1 92 ? 5.684 5.867 -2.627 1 59.72 92 PRO A C 1
ATOM 772 O O . PRO A 1 92 ? 6.73 5.391 -2.186 1 59.72 92 PRO A O 1
ATOM 775 N N . GLN A 1 93 ? 5.52 7.062 -3.146 1 58.59 93 GLN A N 1
ATOM 776 C CA . GLN A 1 93 ? 6.621 8.016 -3.098 1 58.59 93 GLN A CA 1
ATOM 777 C C . GLN A 1 93 ? 7.211 8.109 -1.693 1 58.59 93 GLN A C 1
ATOM 779 O O . GLN A 1 93 ? 8.422 8.289 -1.533 1 58.59 93 GLN A O 1
ATOM 784 N N . GLU A 1 94 ? 6.273 8.086 -0.752 1 58.38 94 GLU A N 1
ATOM 785 C CA . GLU A 1 94 ? 6.727 8.156 0.634 1 58.38 94 GLU A CA 1
ATOM 786 C C . GLU A 1 94 ? 7.75 7.07 0.939 1 58.38 94 GLU A C 1
ATOM 788 O O . GLU A 1 94 ? 8.594 7.23 1.825 1 58.38 94 GLU A O 1
ATOM 793 N N . ILE A 1 95 ? 7.559 6.09 0.118 1 55.41 95 ILE A N 1
ATOM 794 C CA . ILE A 1 95 ? 8.445 4.949 0.313 1 55.41 95 ILE A CA 1
ATOM 795 C C . ILE A 1 95 ? 9.711 5.125 -0.529 1 55.41 95 ILE A C 1
ATOM 797 O O . ILE A 1 95 ? 10.82 4.898 -0.048 1 55.41 95 ILE A O 1
ATOM 801 N N . VAL A 1 96 ? 9.477 5.598 -1.73 1 54.62 96 VAL A N 1
ATOM 802 C CA . VAL A 1 96 ? 10.578 5.727 -2.678 1 54.62 96 VAL A CA 1
ATOM 803 C C . VAL A 1 96 ? 11.531 6.82 -2.209 1 54.62 96 VAL A C 1
ATOM 805 O O . VAL A 1 96 ? 12.75 6.68 -2.33 1 54.62 96 VAL A O 1
ATOM 808 N N . GLY A 1 97 ? 10.984 8.008 -1.851 1 50.84 97 GLY A N 1
ATOM 809 C CA . GLY A 1 97 ? 11.828 9.109 -1.426 1 50.84 97 GLY A CA 1
ATOM 810 C C . GLY A 1 97 ? 12.641 8.789 -0.181 1 50.84 97 GLY A C 1
ATOM 811 O O . GLY A 1 97 ? 13.742 9.305 -0.007 1 50.84 97 GLY A O 1
ATOM 812 N N . SER A 1 98 ? 11.922 8.258 0.714 1 47.25 98 SER A N 1
ATOM 813 C CA . SER A 1 98 ? 12.586 7.988 1.981 1 47.25 98 SER A CA 1
ATOM 814 C C . SER A 1 98 ? 13.695 6.953 1.812 1 47.25 98 SER A C 1
ATOM 816 O O . SER A 1 98 ? 14.633 6.906 2.605 1 47.25 98 SER A O 1
ATOM 818 N N . VAL A 1 99 ? 13.43 6.211 0.753 1 44.44 99 VAL A N 1
ATOM 819 C CA . VAL A 1 99 ? 14.438 5.16 0.63 1 44.44 99 VAL A CA 1
ATOM 820 C C . VAL A 1 99 ? 15.555 5.621 -0.302 1 44.44 99 VAL A C 1
ATOM 822 O O . VAL A 1 99 ? 15.406 5.586 -1.525 1 44.44 99 VAL A O 1
ATOM 825 N N . LEU A 1 100 ? 16.172 6.887 -0.139 1 42.78 100 LEU A N 1
ATOM 826 C CA . LEU A 1 100 ? 17.328 7.391 -0.861 1 42.78 100 LEU A CA 1
ATOM 827 C C . LEU A 1 100 ? 18.078 6.258 -1.562 1 42.78 100 LEU A C 1
ATOM 829 O O . LEU A 1 100 ? 18.75 6.48 -2.564 1 42.78 100 LEU A O 1
ATOM 833 N N . GLY A 1 101 ? 17.969 5.16 -1.027 1 46.25 101 GLY A N 1
ATOM 834 C CA . GLY A 1 101 ? 18.75 4.078 -1.613 1 46.25 101 GLY A CA 1
ATOM 835 C C . GLY A 1 101 ? 17.891 3.039 -2.307 1 46.25 101 GLY A C 1
ATOM 836 O O . GLY A 1 101 ? 18.266 1.868 -2.389 1 46.25 101 GLY A O 1
ATOM 837 N N . SER A 1 102 ? 16.719 3.623 -2.59 1 52.19 102 SER A N 1
ATOM 838 C CA . SER A 1 102 ? 15.906 2.6 -3.24 1 52.19 102 SER A CA 1
ATOM 839 C C . SER A 1 102 ? 16.438 2.268 -4.629 1 52.19 102 SER A C 1
ATOM 841 O O . SER A 1 102 ? 16.797 3.168 -5.395 1 52.19 102 SER A O 1
ATOM 843 N N . LYS A 1 103 ? 16.781 1.073 -4.703 1 61.12 103 LYS A N 1
ATOM 844 C CA . LYS A 1 103 ? 17.312 0.562 -5.969 1 61.12 103 LYS A CA 1
ATOM 845 C C . LYS A 1 103 ? 16.234 0.551 -7.047 1 61.12 103 LYS A C 1
ATOM 847 O O . LYS A 1 103 ? 16.547 0.627 -8.242 1 61.12 103 LYS A O 1
ATOM 852 N N . TYR A 1 104 ? 14.969 0.715 -6.48 1 66.75 104 TYR A N 1
ATOM 853 C CA . TYR A 1 104 ? 13.914 0.529 -7.473 1 66.75 104 TYR A CA 1
ATOM 854 C C . TYR A 1 104 ? 12.805 1.557 -7.289 1 66.75 104 TYR A C 1
ATOM 856 O O . TYR A 1 104 ? 12.516 1.976 -6.168 1 66.75 104 TYR A O 1
ATOM 864 N N . ARG A 1 105 ? 12.195 1.972 -8.273 1 67.56 105 ARG A N 1
ATOM 865 C CA . ARG A 1 105 ? 11.07 2.906 -8.25 1 67.56 105 ARG A CA 1
ATOM 866 C C . ARG A 1 105 ? 9.758 2.174 -8.008 1 67.56 105 ARG A C 1
ATOM 868 O O . ARG A 1 105 ? 8.758 2.787 -7.613 1 67.56 105 ARG A O 1
ATOM 875 N N . GLY A 1 106 ? 9.711 0.918 -8.336 1 72.62 106 GLY A N 1
ATOM 876 C CA . GLY A 1 106 ? 8.523 0.08 -8.242 1 72.62 106 GLY A CA 1
ATOM 877 C C . GLY A 1 106 ? 8.781 -1.363 -8.633 1 72.62 106 GLY A C 1
ATOM 878 O O . GLY A 1 106 ? 9.922 -1.834 -8.578 1 72.62 106 GLY A O 1
ATOM 879 N N . GLN A 1 107 ? 7.652 -2.068 -8.836 1 74.62 107 GLN A N 1
ATOM 880 C CA . GLN A 1 107 ? 7.762 -3.471 -9.219 1 74.62 107 GLN A CA 1
ATOM 881 C C . GLN A 1 107 ? 7.027 -3.74 -10.531 1 74.62 107 GLN A C 1
ATOM 883 O O . GLN A 1 107 ? 6.02 -3.098 -10.82 1 74.62 107 GLN A O 1
ATOM 888 N N . ILE A 1 108 ? 7.676 -4.57 -11.289 1 83.12 108 ILE A N 1
ATOM 889 C CA . ILE A 1 108 ? 6.988 -5.168 -12.43 1 83.12 108 ILE A CA 1
ATOM 890 C C . ILE A 1 108 ? 6.758 -6.656 -12.18 1 83.12 108 ILE A C 1
ATOM 892 O O . ILE A 1 108 ? 7.668 -7.363 -11.742 1 83.12 108 ILE A O 1
ATOM 896 N N . GLN A 1 109 ? 5.523 -7.082 -12.336 1 87.38 109 GLN A N 1
ATOM 897 C CA . GLN A 1 109 ? 5.172 -8.445 -11.945 1 87.38 109 GLN A CA 1
ATOM 898 C C . GLN A 1 109 ? 4.625 -9.227 -13.141 1 87.38 109 GLN A C 1
ATOM 900 O O . GLN A 1 109 ? 3.77 -8.734 -13.875 1 87.38 109 GLN A O 1
ATOM 905 N N . LYS A 1 110 ? 5.199 -10.398 -13.375 1 94.12 110 LYS A N 1
ATOM 906 C CA . LYS A 1 110 ? 4.598 -11.391 -14.266 1 94.12 110 LYS A CA 1
ATOM 907 C C . LYS A 1 110 ? 3.719 -12.359 -13.484 1 94.12 110 LYS A C 1
ATOM 909 O O . LYS A 1 110 ? 4.172 -12.977 -12.516 1 94.12 110 LYS A O 1
ATOM 914 N N . TRP A 1 111 ? 2.445 -12.469 -13.859 1 95.38 111 TRP A N 1
ATOM 915 C CA . TRP A 1 111 ? 1.493 -13.281 -13.109 1 95.38 111 TRP A CA 1
ATOM 916 C C . TRP A 1 111 ? 1.21 -14.594 -13.828 1 95.38 111 TRP A C 1
ATOM 918 O O . TRP A 1 111 ? 1.117 -14.625 -15.055 1 95.38 111 TRP A O 1
ATOM 928 N N . PHE A 1 112 ? 1.052 -15.648 -13.094 1 97.19 112 PHE A N 1
ATOM 929 C CA . PHE A 1 112 ? 0.74 -16.984 -13.586 1 97.19 112 PHE A CA 1
ATOM 930 C C . PHE A 1 112 ? -0.438 -17.578 -12.828 1 97.19 112 PHE A C 1
ATOM 932 O O . PHE A 1 112 ? -0.54 -17.422 -11.609 1 97.19 112 PHE A O 1
ATOM 939 N N . ALA A 1 113 ? -1.307 -18.25 -13.531 1 97.62 113 ALA A N 1
ATOM 940 C CA . ALA A 1 113 ? -2.385 -19.016 -12.922 1 97.62 113 ALA A CA 1
ATOM 941 C C . ALA A 1 113 ? -2.131 -20.516 -13.047 1 97.62 113 ALA A C 1
ATOM 943 O O . ALA A 1 113 ? -1.792 -21.016 -14.133 1 97.62 113 ALA A O 1
ATOM 944 N N . PHE A 1 114 ? -2.285 -21.203 -11.984 1 98.06 114 PHE A N 1
ATOM 945 C CA . PHE A 1 114 ? -2.113 -22.641 -11.945 1 98.06 114 PHE A CA 1
ATOM 946 C C . PHE A 1 114 ? -3.373 -23.328 -11.43 1 98.06 114 PHE A C 1
ATOM 948 O O . PHE A 1 114 ? -4.141 -22.734 -10.672 1 98.06 114 PHE A O 1
ATOM 955 N N . GLN A 1 115 ? -3.494 -24.547 -11.844 1 97.31 115 GLN A N 1
ATOM 956 C CA . GLN A 1 115 ? -4.465 -25.453 -11.25 1 97.31 115 GLN A CA 1
ATOM 957 C C . GLN A 1 115 ? -3.82 -26.328 -10.172 1 97.31 115 GLN A C 1
ATOM 959 O O . GLN A 1 115 ? -2.805 -26.984 -10.414 1 97.31 115 GLN A O 1
ATOM 964 N N . PHE A 1 116 ? -4.398 -26.266 -8.977 1 98 116 PHE A N 1
ATOM 965 C CA . PHE A 1 116 ? -3.963 -27.156 -7.914 1 98 116 PHE A CA 1
ATOM 966 C C . PHE A 1 116 ? -4.457 -28.578 -8.172 1 98 116 PHE A C 1
ATOM 968 O O . PHE A 1 116 ? -5.656 -28.812 -8.328 1 98 116 PHE A O 1
ATOM 975 N N . THR A 1 117 ? -3.557 -29.484 -8.188 1 97.06 117 THR A N 1
ATOM 976 C CA . THR A 1 117 ? -3.924 -30.875 -8.5 1 97.06 117 THR A CA 1
ATOM 977 C C . THR A 1 117 ? -3.541 -31.797 -7.352 1 97.06 117 THR A C 1
ATOM 979 O O . THR A 1 117 ? -3.662 -33.031 -7.469 1 97.06 117 THR A O 1
ATOM 982 N N . GLY A 1 118 ? -3.012 -31.234 -6.336 1 96.88 118 GLY A N 1
ATOM 983 C CA . GLY A 1 118 ? -2.539 -32.062 -5.223 1 96.88 118 GLY A CA 1
ATOM 984 C C . GLY A 1 118 ? -3.557 -32.188 -4.102 1 96.88 118 GLY A C 1
ATOM 985 O O . GLY A 1 118 ? -4.758 -32 -4.328 1 96.88 118 GLY A O 1
ATOM 986 N N . GLU A 1 119 ? -3.027 -32.656 -2.951 1 96.69 119 GLU A N 1
ATOM 987 C CA . GLU A 1 119 ? -3.836 -32.812 -1.742 1 96.69 119 GLU A CA 1
ATOM 988 C C . GLU A 1 119 ? -3.635 -31.609 -0.814 1 96.69 119 GLU A C 1
ATOM 990 O O . GLU A 1 119 ? -2.551 -31.016 -0.771 1 96.69 119 GLU A O 1
ATOM 995 N N . LEU A 1 120 ? -4.684 -31.312 -0.072 1 95.94 120 LEU A N 1
ATOM 996 C CA . LEU A 1 120 ? -4.633 -30.156 0.828 1 95.94 120 LEU A CA 1
ATOM 997 C C . LEU A 1 120 ? -3.467 -30.281 1.804 1 95.94 120 LEU A C 1
ATOM 999 O O . LEU A 1 120 ? -2.926 -29.281 2.264 1 95.94 120 LEU A O 1
ATOM 1003 N N . SER A 1 121 ? -3.045 -31.531 2.068 1 95.75 121 SER A N 1
ATOM 1004 C CA . SER A 1 121 ? -1.945 -31.766 2.998 1 95.75 121 SER A CA 1
ATOM 1005 C C . SER A 1 121 ? -0.634 -31.203 2.463 1 95.75 121 SER A C 1
ATOM 1007 O O . SER A 1 121 ? 0.321 -31.016 3.219 1 95.75 121 SER A O 1
ATOM 1009 N N . GLU A 1 122 ? -0.613 -30.922 1.146 1 95.62 122 GLU A N 1
ATOM 1010 C CA . GLU A 1 122 ? 0.552 -30.328 0.499 1 95.62 122 GLU A CA 1
ATOM 1011 C C . GLU A 1 122 ? 0.757 -28.875 0.955 1 95.62 122 GLU A C 1
ATOM 1013 O O . GLU A 1 122 ? 1.879 -28.375 0.934 1 95.62 122 GLU A O 1
ATOM 1018 N N . ILE A 1 123 ? -0.27 -28.266 1.363 1 97.75 123 ILE A N 1
ATOM 1019 C CA . ILE A 1 123 ? -0.228 -26.844 1.682 1 97.75 123 ILE A CA 1
ATOM 1020 C C . ILE A 1 123 ? 0.344 -26.641 3.082 1 97.75 123 ILE A C 1
ATOM 1022 O O . ILE A 1 123 ? -0.262 -27.047 4.074 1 97.75 123 ILE A O 1
ATOM 1026 N N . LYS A 1 124 ? 1.538 -26.109 3.168 1 97.19 124 LYS A N 1
ATOM 1027 C CA . LYS A 1 124 ? 2.258 -25.812 4.402 1 97.19 124 LYS A CA 1
ATOM 1028 C C . LYS A 1 124 ? 2.754 -24.375 4.422 1 97.19 124 LYS A C 1
ATOM 1030 O O . LYS A 1 124 ? 3.709 -24.031 3.723 1 97.19 124 LYS A O 1
ATOM 1035 N N . ILE A 1 125 ? 2.164 -23.578 5.273 1 95.38 125 ILE A N 1
ATOM 1036 C CA . ILE A 1 125 ? 2.492 -22.156 5.23 1 95.38 125 ILE A CA 1
ATOM 1037 C C . ILE A 1 125 ? 3.258 -21.766 6.492 1 95.38 125 ILE A C 1
ATOM 1039 O O . ILE A 1 125 ? 3.939 -20.75 6.516 1 95.38 125 ILE A O 1
ATOM 1043 N N . ASN A 1 126 ? 3.076 -22.562 7.531 1 92.56 126 ASN A N 1
ATOM 1044 C CA . ASN A 1 126 ? 3.713 -22.234 8.805 1 92.56 126 ASN A CA 1
ATOM 1045 C C . ASN A 1 126 ? 3.939 -23.484 9.648 1 92.56 126 ASN A C 1
ATOM 1047 O O . ASN A 1 126 ? 3.043 -23.922 10.375 1 92.56 126 ASN A O 1
ATOM 1051 N N . PRO A 1 127 ? 5.078 -23.984 9.516 1 92.81 127 PRO A N 1
ATOM 1052 C CA . PRO A 1 127 ? 6.223 -23.547 8.719 1 92.81 127 PRO A CA 1
ATOM 1053 C C . PRO A 1 127 ? 6.137 -23.984 7.262 1 92.81 127 PRO A C 1
ATOM 1055 O O . PRO A 1 127 ? 5.562 -25.047 6.965 1 92.81 127 PRO A O 1
ATOM 1058 N N . PRO A 1 128 ? 6.648 -23.172 6.41 1 94.12 128 PRO A N 1
ATOM 1059 C CA . PRO A 1 128 ? 6.781 -23.625 5.027 1 94.12 128 PRO A CA 1
ATOM 1060 C C . PRO A 1 128 ? 7.895 -24.656 4.852 1 94.12 128 PRO A C 1
ATOM 1062 O O . PRO A 1 128 ? 8.609 -24.969 5.809 1 94.12 128 PRO A O 1
ATOM 1065 N N . PRO A 1 129 ? 7.973 -25.219 3.678 1 94.19 129 PRO A N 1
ATOM 1066 C CA . PRO A 1 129 ? 8.977 -26.266 3.467 1 94.19 129 PRO A CA 1
ATOM 1067 C C . PRO A 1 129 ? 10.406 -25.719 3.465 1 94.19 129 PRO A C 1
ATOM 1069 O O . PRO A 1 129 ? 10.609 -24.531 3.252 1 94.19 129 PRO A O 1
ATOM 1072 N N . ASP A 1 130 ? 11.375 -26.641 3.877 1 94.56 130 ASP A N 1
ATOM 1073 C CA . ASP A 1 130 ? 12.812 -26.484 3.682 1 94.56 130 ASP A CA 1
ATOM 1074 C C . ASP A 1 130 ? 13.352 -25.312 4.504 1 94.56 130 ASP A C 1
ATOM 1076 O O . ASP A 1 130 ? 14.266 -24.609 4.066 1 94.56 130 ASP A O 1
ATOM 1080 N N . GLY A 1 131 ? 12.727 -25 5.527 1 90.69 131 GLY A N 1
ATOM 1081 C CA . GLY A 1 131 ? 13.258 -24.016 6.469 1 90.69 131 GLY A CA 1
ATOM 1082 C C . GLY A 1 131 ? 13 -22.594 6.047 1 90.69 131 GLY A C 1
ATOM 1083 O O . GLY A 1 131 ? 13.578 -21.656 6.613 1 90.69 131 GLY A O 1
ATOM 1084 N N . HIS A 1 132 ? 12.188 -22.438 5.059 1 88.25 132 HIS A N 1
ATOM 1085 C CA . HIS A 1 132 ? 11.867 -21.078 4.645 1 88.25 132 HIS A CA 1
ATOM 1086 C C . HIS A 1 132 ? 11.07 -20.344 5.723 1 88.25 132 HIS A C 1
ATOM 1088 O O . HIS A 1 132 ? 10.398 -20.984 6.543 1 88.25 132 HIS A O 1
ATOM 1094 N N . LYS A 1 133 ? 11.18 -19.062 5.684 1 82.44 133 LYS A N 1
ATOM 1095 C CA . LYS A 1 133 ? 10.453 -18.25 6.656 1 82.44 133 LYS A CA 1
ATOM 1096 C C . LYS A 1 133 ? 8.969 -18.188 6.316 1 82.44 133 LYS A C 1
ATOM 1098 O O . LYS A 1 133 ? 8.602 -18 5.152 1 82.44 133 LYS A O 1
ATOM 1103 N N . ALA A 1 134 ? 8.195 -18.328 7.363 1 87.88 134 ALA A N 1
ATOM 1104 C CA . ALA A 1 134 ? 6.75 -18.234 7.172 1 87.88 134 ALA A CA 1
ATOM 1105 C C . ALA A 1 134 ? 6.328 -16.828 6.777 1 87.88 134 ALA A C 1
ATOM 1107 O O . ALA A 1 134 ? 6.781 -15.844 7.371 1 87.88 134 ALA A O 1
ATOM 1108 N N . GLU A 1 135 ? 5.48 -16.688 5.801 1 83.56 135 GLU A N 1
ATOM 1109 C CA . GLU A 1 135 ? 4.949 -15.406 5.352 1 83.56 135 GLU A CA 1
ATOM 1110 C C . GLU A 1 135 ? 3.455 -15.297 5.633 1 83.56 135 GLU A C 1
ATOM 1112 O O . GLU A 1 135 ? 2.908 -14.188 5.684 1 83.56 135 GLU A O 1
ATOM 1117 N N . PHE A 1 136 ? 2.854 -16.453 5.797 1 87.56 136 PHE A N 1
ATOM 1118 C CA . PHE A 1 136 ? 1.412 -16.516 6.012 1 87.56 136 PHE A CA 1
ATOM 1119 C C . PHE A 1 136 ? 1.087 -17.266 7.301 1 87.56 136 PHE A C 1
ATOM 1121 O O . PHE A 1 136 ? 1.828 -18.156 7.711 1 87.56 136 PHE A O 1
ATOM 1128 N N . ASP A 1 137 ? -0.026 -16.812 7.945 1 88.38 137 ASP A N 1
ATOM 1129 C CA . ASP A 1 137 ? -0.436 -17.547 9.141 1 88.38 137 ASP A CA 1
ATOM 1130 C C . ASP A 1 137 ? -1.772 -18.25 8.922 1 88.38 137 ASP A C 1
ATOM 1132 O O . ASP A 1 137 ? -2.139 -19.141 9.688 1 88.38 137 ASP A O 1
ATOM 1136 N N . GLN A 1 138 ? -2.475 -17.812 7.938 1 91.38 138 GLN A N 1
ATOM 1137 C CA . GLN A 1 138 ? -3.732 -18.438 7.535 1 91.38 138 GLN A CA 1
ATOM 1138 C C . GLN A 1 138 ? -3.893 -18.422 6.016 1 91.38 138 GLN A C 1
ATOM 1140 O O . GLN A 1 138 ? -3.207 -17.656 5.324 1 91.38 138 GLN A O 1
ATOM 1145 N N . TRP A 1 139 ? -4.684 -19.312 5.516 1 95 139 TRP A N 1
ATOM 1146 C CA . TRP A 1 139 ? -5.035 -19.281 4.098 1 95 139 TRP A CA 1
ATOM 1147 C C . TRP A 1 139 ? -6.477 -19.719 3.885 1 95 139 TRP A C 1
ATOM 1149 O O . TRP A 1 139 ? -7.078 -20.344 4.762 1 95 139 TRP A O 1
ATOM 1159 N N . LYS A 1 140 ? -7.062 -19.344 2.801 1 95.81 140 LYS A N 1
ATOM 1160 C CA . LYS A 1 140 ? -8.406 -19.75 2.395 1 95.81 140 LYS A CA 1
ATOM 1161 C C . LYS A 1 140 ? -8.562 -19.703 0.878 1 95.81 140 LYS A C 1
ATOM 1163 O O . LYS A 1 140 ? -7.699 -19.156 0.179 1 95.81 140 LYS A O 1
ATOM 1168 N N . TRP A 1 141 ? -9.594 -20.375 0.449 1 96.69 141 TRP A N 1
ATOM 1169 C CA . TRP A 1 141 ? -10.016 -20.281 -0.945 1 96.69 141 TRP A CA 1
ATOM 1170 C C . TRP A 1 141 ? -11.102 -19.219 -1.114 1 96.69 141 TRP A C 1
ATOM 1172 O O . TRP A 1 141 ? -12.078 -19.188 -0.365 1 96.69 141 TRP A O 1
ATOM 1182 N N . VAL A 1 142 ? -10.938 -18.359 -2.121 1 95.12 142 VAL A N 1
ATOM 1183 C CA . VAL A 1 142 ? -11.922 -17.297 -2.34 1 95.12 142 VAL A CA 1
ATOM 1184 C C . VAL A 1 142 ? -12.281 -17.234 -3.822 1 95.12 142 VAL A C 1
ATOM 1186 O O . VAL A 1 142 ? -11.586 -17.797 -4.668 1 95.12 142 VAL A O 1
ATOM 1189 N N . ASP A 1 143 ? -13.398 -16.562 -4.113 1 94.12 143 ASP A N 1
ATOM 1190 C CA . ASP A 1 143 ? -13.742 -16.297 -5.508 1 94.12 143 ASP A CA 1
ATOM 1191 C C . ASP A 1 143 ? -12.766 -15.297 -6.137 1 94.12 143 ASP A C 1
ATOM 1193 O O . ASP A 1 143 ? -12.375 -14.32 -5.496 1 94.12 143 ASP A O 1
ATOM 1197 N N . LEU A 1 144 ? -12.383 -15.516 -7.395 1 94.19 144 LEU A N 1
ATOM 1198 C CA . LEU A 1 144 ? -11.469 -14.648 -8.133 1 94.19 144 LEU A CA 1
ATOM 1199 C C . LEU A 1 144 ? -11.93 -13.195 -8.07 1 94.19 144 LEU A C 1
ATOM 1201 O O . LEU A 1 144 ? -11.125 -12.289 -7.859 1 94.19 144 LEU A O 1
ATOM 1205 N N . GLU A 1 145 ? -13.211 -12.984 -8.141 1 91.25 145 GLU A N 1
ATOM 1206 C CA . GLU A 1 145 ? -13.789 -11.648 -8.266 1 91.25 145 GLU A CA 1
ATOM 1207 C C . GLU A 1 145 ? -13.656 -10.859 -6.969 1 91.25 145 GLU A C 1
ATOM 1209 O O . GLU A 1 145 ? -13.789 -9.641 -6.961 1 91.25 145 GLU A O 1
ATOM 1214 N N . THR A 1 146 ? -13.375 -11.562 -5.902 1 88.88 146 THR A N 1
ATOM 1215 C CA . THR A 1 146 ? -13.328 -10.891 -4.609 1 88.88 146 THR A CA 1
ATOM 1216 C C . THR A 1 146 ? -11.922 -10.406 -4.297 1 88.88 146 THR A C 1
ATOM 1218 O O . THR A 1 146 ? -11.703 -9.688 -3.318 1 88.88 146 THR A O 1
ATOM 1221 N N . LEU A 1 147 ? -10.961 -10.734 -5.152 1 88.06 147 LEU A N 1
ATOM 1222 C CA . LEU A 1 147 ? -9.555 -10.461 -4.871 1 88.06 147 LEU A CA 1
ATOM 1223 C C . LEU A 1 147 ? -9.336 -8.984 -4.59 1 88.06 147 LEU A C 1
ATOM 1225 O O . LEU A 1 147 ? -8.688 -8.625 -3.605 1 88.06 147 LEU A O 1
ATOM 1229 N N . PRO A 1 148 ? -9.906 -8.031 -5.344 1 81.25 148 PRO A N 1
ATOM 1230 C CA . PRO A 1 148 ? -9.641 -6.613 -5.09 1 81.25 148 PRO A CA 1
ATOM 1231 C C . PRO A 1 148 ? -10.172 -6.152 -3.732 1 81.25 148 PRO A C 1
ATOM 1233 O O . PRO A 1 148 ? -9.672 -5.172 -3.174 1 81.25 148 PRO A O 1
ATOM 1236 N N . SER A 1 149 ? -11.117 -6.891 -3.193 1 76.31 149 SER A N 1
ATOM 1237 C CA . SER A 1 149 ? -11.758 -6.461 -1.957 1 76.31 149 SER A CA 1
ATOM 1238 C C . SER A 1 149 ? -11.039 -7.02 -0.734 1 76.31 149 SER A C 1
ATOM 1240 O O . SER A 1 149 ? -11.266 -6.562 0.389 1 76.31 149 SER A O 1
ATOM 1242 N N . ILE A 1 150 ? -10.211 -7.98 -0.958 1 73.75 150 ILE A N 1
ATOM 1243 C CA . ILE A 1 150 ? -9.602 -8.625 0.199 1 73.75 150 ILE A CA 1
ATOM 1244 C C . ILE A 1 150 ? -8.273 -7.949 0.528 1 73.75 150 ILE A C 1
ATOM 1246 O O . ILE A 1 150 ? -7.707 -8.164 1.603 1 73.75 150 ILE A O 1
ATOM 1250 N N . VAL A 1 151 ? -7.828 -7.215 -0.502 1 65.44 151 VAL A N 1
ATOM 1251 C CA . VAL A 1 151 ? -6.547 -6.551 -0.282 1 65.44 151 VAL A CA 1
ATOM 1252 C C . VAL A 1 151 ? -6.738 -5.344 0.634 1 65.44 151 VAL A C 1
ATOM 1254 O O . VAL A 1 151 ? -7.598 -4.496 0.379 1 65.44 151 VAL A O 1
ATOM 1257 N N . ILE A 1 152 ? -6.363 -5.484 1.896 1 57.91 152 ILE A N 1
ATOM 1258 C CA . ILE A 1 152 ? -6.465 -4.332 2.785 1 57.91 152 ILE A CA 1
ATOM 1259 C C . ILE A 1 152 ? -5.18 -3.508 2.713 1 57.91 152 ILE A C 1
ATOM 1261 O O . ILE A 1 152 ? -4.078 -4.059 2.744 1 57.91 152 ILE A O 1
ATOM 1265 N N . SER A 1 153 ? -5.332 -2.279 2.311 1 60.69 153 SER A N 1
ATOM 1266 C CA . SER A 1 153 ? -4.223 -1.334 2.244 1 60.69 153 SER A CA 1
ATOM 1267 C C . SER A 1 153 ? -3.594 -1.122 3.615 1 60.69 153 SER A C 1
ATOM 1269 O O . SER A 1 153 ? -4.301 -1.028 4.621 1 60.69 153 SER A O 1
ATOM 1271 N N . PHE A 1 154 ? -2.502 -1.482 3.783 1 56.72 154 PHE A N 1
ATOM 1272 C CA . PHE A 1 154 ? -1.741 -1.171 4.988 1 56.72 154 PHE A CA 1
ATOM 1273 C C . PHE A 1 154 ? -2.027 0.252 5.453 1 56.72 154 PHE A C 1
ATOM 1275 O O . PHE A 1 154 ? -2.111 0.511 6.656 1 56.72 154 PHE A O 1
ATOM 1282 N N . LYS A 1 155 ? -2.316 1.086 4.617 1 63.56 155 LYS A N 1
ATOM 1283 C CA . LYS A 1 155 ? -2.543 2.469 5.027 1 63.56 155 LYS A CA 1
ATOM 1284 C C . LYS A 1 155 ? -3.926 2.639 5.652 1 63.56 155 LYS A C 1
ATOM 1286 O O . LYS A 1 155 ? -4.148 3.564 6.434 1 63.56 155 LYS A O 1
ATOM 1291 N N . LYS A 1 156 ? -4.719 1.677 5.387 1 69.81 156 LYS A N 1
ATOM 1292 C CA . LYS A 1 156 ? -6.043 1.805 5.98 1 69.81 156 LYS A CA 1
ATOM 1293 C C . LYS A 1 156 ? -5.969 1.77 7.504 1 69.81 156 LYS A C 1
ATOM 1295 O O . LYS A 1 156 ? -6.645 2.543 8.188 1 69.81 156 LYS A O 1
ATOM 1300 N N . HIS A 1 157 ? -5.176 0.943 8.047 1 70.19 157 HIS A N 1
ATOM 1301 C CA . HIS A 1 157 ? -5.027 0.846 9.492 1 70.19 157 HIS A CA 1
ATOM 1302 C C . HIS A 1 157 ? -4.484 2.145 10.078 1 70.19 157 HIS A C 1
ATOM 1304 O O . HIS A 1 157 ? -4.922 2.58 11.148 1 70.19 157 HIS A O 1
ATOM 1310 N N . VAL A 1 158 ? -3.531 2.678 9.453 1 76.12 158 VAL A N 1
ATOM 1311 C CA . VAL A 1 158 ? -2.977 3.945 9.922 1 76.12 158 VAL A CA 1
ATOM 1312 C C . VAL A 1 158 ? -4.07 5.012 9.938 1 76.12 158 VAL A C 1
ATOM 1314 O O . VAL A 1 158 ? -4.188 5.777 10.898 1 76.12 158 VAL A O 1
ATOM 1317 N N . TYR A 1 159 ? -4.902 5.062 8.914 1 82 159 TYR A N 1
ATOM 1318 C CA . TYR A 1 159 ? -5.961 6.062 8.828 1 82 159 TYR A CA 1
ATOM 1319 C C . TYR A 1 159 ? -7.039 5.809 9.875 1 82 159 TYR A C 1
ATOM 1321 O O . TYR A 1 159 ? -7.645 6.75 10.391 1 82 159 TYR A O 1
ATOM 1329 N N . MET A 1 160 ? -7.227 4.539 10.203 1 81.75 160 MET A N 1
ATOM 1330 C CA . MET A 1 160 ? -8.141 4.23 11.297 1 81.75 160 MET A CA 1
ATOM 1331 C C . MET A 1 160 ? -7.609 4.785 12.617 1 81.75 160 MET A C 1
ATOM 1333 O O . MET A 1 160 ? -8.367 5.336 13.414 1 81.75 160 MET A O 1
ATOM 1337 N N . LYS A 1 161 ? -6.336 4.625 12.828 1 82.56 161 LYS A N 1
ATOM 1338 C CA . LYS A 1 161 ? -5.715 5.172 14.031 1 82.56 161 LYS A CA 1
ATOM 1339 C C . LYS A 1 161 ? -5.828 6.695 14.062 1 82.56 161 LYS A C 1
ATOM 1341 O O . LYS A 1 161 ? -6.031 7.285 15.125 1 82.56 161 LYS A O 1
ATOM 1346 N N . ILE A 1 162 ? -5.676 7.305 12.914 1 87.62 162 ILE A N 1
ATOM 1347 C CA . ILE A 1 162 ? -5.781 8.758 12.797 1 87.62 162 ILE A CA 1
ATOM 1348 C C . ILE A 1 162 ? -7.18 9.211 13.203 1 87.62 162 ILE A C 1
ATOM 1350 O O . ILE A 1 162 ? -7.332 10.156 13.977 1 87.62 162 ILE A O 1
ATOM 1354 N N . VAL A 1 163 ? -8.18 8.516 12.648 1 89 163 VAL A N 1
ATOM 1355 C CA . VAL A 1 163 ? -9.555 8.859 12.977 1 89 163 VAL A CA 1
ATOM 1356 C C . VAL A 1 163 ? -9.766 8.75 14.484 1 89 163 VAL A C 1
ATOM 1358 O O . VAL A 1 163 ? -10.305 9.664 15.117 1 89 163 VAL A O 1
ATOM 1361 N N . ASN A 1 164 ? -9.273 7.668 15.039 1 87.44 164 ASN A N 1
ATOM 1362 C CA . ASN A 1 164 ? -9.445 7.453 16.469 1 87.44 164 ASN A CA 1
ATOM 1363 C C . ASN A 1 164 ? -8.719 8.523 17.281 1 87.44 164 ASN A C 1
ATOM 1365 O O . ASN A 1 164 ? -9.242 8.992 18.297 1 87.44 164 ASN A O 1
ATOM 1369 N N . GLU A 1 165 ? -7.562 8.844 16.906 1 90.25 165 GLU A N 1
ATOM 1370 C CA . GLU A 1 165 ? -6.719 9.797 17.625 1 90.25 165 GLU A CA 1
ATOM 1371 C C . GLU A 1 165 ? -7.32 11.203 17.578 1 90.25 165 GLU A C 1
ATOM 1373 O O . GLU A 1 165 ? -7.25 11.945 18.562 1 90.25 165 GLU A O 1
ATOM 1378 N N . PHE A 1 166 ? -7.98 11.625 16.531 1 93.12 166 PHE A N 1
ATOM 1379 C CA . PHE A 1 166 ? -8.32 13.031 16.344 1 93.12 166 PHE A CA 1
ATOM 1380 C C . PHE A 1 166 ? -9.836 13.227 16.391 1 93.12 166 PHE A C 1
ATOM 1382 O O . PHE A 1 166 ? -10.328 14.344 16.203 1 93.12 166 PHE A O 1
ATOM 1389 N N . ARG A 1 167 ? -10.453 12.102 16.5 1 89.81 167 ARG A N 1
ATOM 1390 C CA . ARG A 1 167 ? -11.891 12.211 16.703 1 89.81 167 ARG A CA 1
ATOM 1391 C C . ARG A 1 167 ? -12.211 13.172 17.844 1 89.81 167 ARG A C 1
ATOM 1393 O O . ARG A 1 167 ? -11.633 13.078 18.922 1 89.81 167 ARG A O 1
ATOM 1400 N N . GLY A 1 168 ? -13.156 14.125 17.578 1 87.12 168 GLY A N 1
ATOM 1401 C CA . GLY A 1 168 ? -13.578 15.062 18.609 1 87.12 168 GLY A CA 1
ATOM 1402 C C . GLY A 1 168 ? -12.578 16.172 18.844 1 87.12 168 GLY A C 1
ATOM 1403 O O . GLY A 1 168 ? -12.734 16.984 19.766 1 87.12 168 GLY A O 1
ATOM 1404 N N . SER A 1 169 ? -11.461 16.203 18.125 1 86.69 169 SER A N 1
ATOM 1405 C CA . SER A 1 169 ? -10.414 17.203 18.328 1 86.69 169 SER A CA 1
ATOM 1406 C C . SER A 1 169 ? -10.82 18.562 17.734 1 86.69 169 SER A C 1
ATOM 1408 O O . SER A 1 169 ? -10.305 19.594 18.141 1 86.69 169 SER A O 1
ATOM 1410 N N . PHE A 1 170 ? -11.555 18.469 16.609 1 82.25 170 PHE A N 1
ATOM 1411 C CA . PHE A 1 170 ? -12.047 19.719 16.031 1 82.25 170 PHE A CA 1
ATOM 1412 C C . PHE A 1 170 ? -13.055 20.391 16.953 1 82.25 170 PHE A C 1
ATOM 1414 O O . PHE A 1 170 ? -14.031 19.766 17.375 1 82.25 170 PHE A O 1
ATOM 1421 N N . LYS A 1 171 ? -12.656 21.391 17.672 1 71.06 171 LYS A N 1
ATOM 1422 C CA . LYS A 1 171 ? -13.609 22.172 18.469 1 71.06 171 LYS A CA 1
ATOM 1423 C C . LYS A 1 171 ? -14.156 23.344 17.672 1 71.06 171 LYS A C 1
ATOM 1425 O O . LYS A 1 171 ? -13.406 24.078 17.031 1 71.06 171 LYS A O 1
ATOM 1430 N N . GLY A 1 172 ? -15.164 23.141 16.734 1 55.72 172 GLY A N 1
ATOM 1431 C CA . GLY A 1 172 ? -15.844 24.25 16.094 1 55.72 172 GLY A CA 1
ATOM 1432 C C . GLY A 1 172 ? -15.445 25.609 16.672 1 55.72 172 GLY A C 1
ATOM 1433 O O . GLY A 1 172 ? -15.398 25.781 17.891 1 55.72 172 GLY A O 1
ATOM 1434 N N . LEU A 1 173 ? -14.367 26.281 16.062 1 42.22 173 LEU A N 1
ATOM 1435 C CA . LEU A 1 173 ? -14.336 27.656 16.531 1 42.22 173 LEU A CA 1
ATOM 1436 C C . LEU A 1 173 ? -15.742 28.25 16.562 1 42.22 173 LEU A C 1
ATOM 1438 O O . LEU A 1 173 ? -16.594 27.891 15.758 1 42.22 173 LEU A O 1
ATOM 1442 N N . MET B 1 1 ? 28.359 -15.641 1.757 1 19.2 1 MET B N 1
ATOM 1443 C CA . MET B 1 1 ? 27.719 -15.539 3.061 1 19.2 1 MET B CA 1
ATOM 1444 C C . MET B 1 1 ? 26.672 -14.43 3.066 1 19.2 1 MET B C 1
ATOM 1446 O O . MET B 1 1 ? 27.016 -13.242 3.057 1 19.2 1 MET B O 1
ATOM 1450 N N . ASP B 1 2 ? 25.688 -14.328 2.193 1 26.95 2 ASP B N 1
ATOM 1451 C CA . ASP B 1 2 ? 24.844 -13.25 1.682 1 26.95 2 ASP B CA 1
ATOM 1452 C C . ASP B 1 2 ? 24.109 -12.539 2.816 1 26.95 2 ASP B C 1
ATOM 1454 O O . ASP B 1 2 ? 23.453 -13.18 3.641 1 26.95 2 ASP B O 1
ATOM 1458 N N . ALA B 1 3 ? 24.625 -11.508 3.375 1 30.45 3 ALA B N 1
ATOM 1459 C CA . ALA B 1 3 ? 24.297 -10.836 4.633 1 30.45 3 ALA B CA 1
ATOM 1460 C C . ALA B 1 3 ? 22.781 -10.68 4.793 1 30.45 3 ALA B C 1
ATOM 1462 O O . ALA B 1 3 ? 22.125 -10.047 3.963 1 30.45 3 ALA B O 1
ATOM 1463 N N . VAL B 1 4 ? 22 -11.617 5.16 1 34.75 4 VAL B N 1
ATOM 1464 C CA . VAL B 1 4 ? 20.609 -11.641 5.594 1 34.75 4 VAL B CA 1
ATOM 1465 C C . VAL B 1 4 ? 20.266 -10.344 6.336 1 34.75 4 VAL B C 1
ATOM 1467 O O . VAL B 1 4 ? 20.812 -10.086 7.418 1 34.75 4 VAL B O 1
ATOM 1470 N N . VAL B 1 5 ? 20.391 -9.258 5.727 1 37.62 5 VAL B N 1
ATOM 1471 C CA . VAL B 1 5 ? 20.016 -8.039 6.445 1 37.62 5 VAL B CA 1
ATOM 1472 C C . VAL B 1 5 ? 18.75 -8.297 7.262 1 37.62 5 VAL B C 1
ATOM 1474 O O . VAL B 1 5 ? 17.734 -8.734 6.723 1 37.62 5 VAL B O 1
ATOM 1477 N N . ASN B 1 6 ? 18.859 -8.734 8.383 1 44.25 6 ASN B N 1
ATOM 1478 C CA . ASN B 1 6 ? 17.781 -8.875 9.359 1 44.25 6 ASN B CA 1
ATOM 1479 C C . ASN B 1 6 ? 16.859 -7.652 9.359 1 44.25 6 ASN B C 1
ATOM 1481 O O . ASN B 1 6 ? 17.234 -6.594 9.867 1 44.25 6 ASN B O 1
ATOM 1485 N N . LEU B 1 7 ? 15.977 -7.504 8.312 1 51.19 7 LEU B N 1
ATOM 1486 C CA . LEU B 1 7 ? 14.984 -6.445 8.172 1 51.19 7 LEU B CA 1
ATOM 1487 C C . LEU B 1 7 ? 14.555 -5.922 9.539 1 51.19 7 LEU B C 1
ATOM 1489 O O . LEU B 1 7 ? 14.211 -4.746 9.68 1 51.19 7 LEU B O 1
ATOM 1493 N N . THR B 1 8 ? 14.68 -6.84 10.5 1 55.47 8 THR B N 1
ATOM 1494 C CA . THR B 1 8 ? 14.266 -6.414 11.836 1 55.47 8 THR B CA 1
ATOM 1495 C C . THR B 1 8 ? 15.281 -5.438 12.43 1 55.47 8 THR B C 1
ATOM 1497 O O . THR B 1 8 ? 14.984 -4.762 13.414 1 55.47 8 THR B O 1
ATOM 1500 N N . THR B 1 9 ? 16.297 -5.324 11.617 1 61.5 9 THR B N 1
ATOM 1501 C CA . THR B 1 9 ? 17.328 -4.484 12.219 1 61.5 9 THR B CA 1
ATOM 1502 C C . THR B 1 9 ? 17.344 -3.1 11.57 1 61.5 9 THR B C 1
ATOM 1504 O O . THR B 1 9 ? 18.031 -2.197 12.047 1 61.5 9 THR B O 1
ATOM 1507 N N . LEU B 1 10 ? 16.609 -2.971 10.469 1 65.38 10 LEU B N 1
ATOM 1508 C CA . LEU B 1 10 ? 16.594 -1.674 9.797 1 65.38 10 LEU B CA 1
ATOM 1509 C C . LEU B 1 10 ? 15.773 -0.662 10.594 1 65.38 10 LEU B C 1
ATOM 1511 O O . LEU B 1 10 ? 14.758 -1.016 11.195 1 65.38 10 LEU B O 1
ATOM 1515 N N . PRO B 1 11 ? 16.375 0.618 10.688 1 75 11 PRO B N 1
ATOM 1516 C CA . PRO B 1 11 ? 15.633 1.643 11.43 1 75 11 PRO B CA 1
ATOM 1517 C C . PRO B 1 11 ? 14.352 2.082 10.711 1 75 11 PRO B C 1
ATOM 1519 O O . PRO B 1 11 ? 14.141 1.733 9.547 1 75 11 PRO B O 1
ATOM 1522 N N . TYR B 1 12 ? 13.539 2.762 11.414 1 77.75 12 TYR B N 1
ATOM 1523 C CA . TYR B 1 12 ? 12.344 3.393 10.859 1 77.75 12 TYR B CA 1
ATOM 1524 C C . TYR B 1 12 ? 12.648 4.805 10.383 1 77.75 12 TYR B C 1
ATOM 1526 O O . TYR B 1 12 ? 13.43 5.527 11.008 1 77.75 12 TYR B O 1
ATOM 1534 N N . ARG B 1 13 ? 12.133 5.23 9.336 1 78.44 13 ARG B N 1
ATOM 1535 C CA . ARG B 1 13 ? 12.18 6.617 8.875 1 78.44 13 ARG B CA 1
ATOM 1536 C C . ARG B 1 13 ? 11.172 7.477 9.641 1 78.44 13 ARG B C 1
ATOM 1538 O O . ARG B 1 13 ? 10.008 7.113 9.766 1 78.44 13 ARG B O 1
ATOM 1545 N N . ARG B 1 14 ? 11.695 8.602 10.078 1 86.19 14 ARG B N 1
ATOM 1546 C CA . ARG B 1 14 ? 10.812 9.508 10.812 1 86.19 14 ARG B CA 1
ATOM 1547 C C . ARG B 1 14 ? 10.102 10.461 9.859 1 86.19 14 ARG B C 1
ATOM 1549 O O . ARG B 1 14 ? 10.734 11.086 9.008 1 86.19 14 ARG B O 1
ATOM 1556 N N . SER B 1 15 ? 8.789 10.523 9.969 1 89.75 15 SER B N 1
ATOM 1557 C CA . SER B 1 15 ? 7.973 11.391 9.125 1 89.75 15 SER B CA 1
ATOM 1558 C C . SER B 1 15 ? 6.832 12.023 9.922 1 89.75 15 SER B C 1
ATOM 1560 O O . SER B 1 15 ? 6.629 11.688 11.094 1 89.75 15 SER B O 1
ATOM 1562 N N . VAL B 1 16 ? 6.25 13.055 9.266 1 94 16 VAL B N 1
ATOM 1563 C CA . VAL B 1 16 ? 5.078 13.688 9.859 1 94 16 VAL B CA 1
ATOM 1564 C C . VAL B 1 16 ? 3.875 13.523 8.938 1 94 16 VAL B C 1
ATOM 1566 O O . VAL B 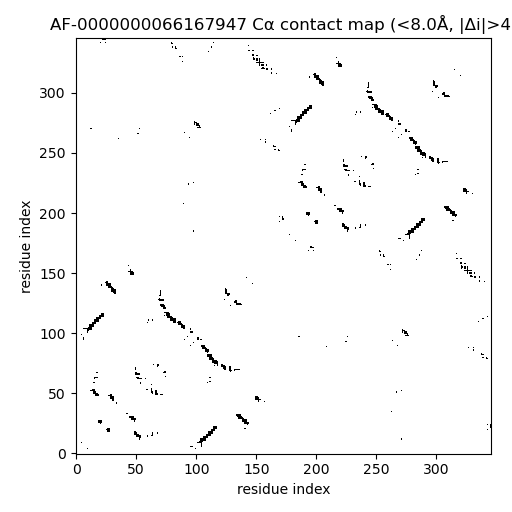1 16 ? 4.031 13.43 7.715 1 94 16 VAL B O 1
ATOM 1569 N N . GLY B 1 17 ? 2.732 13.328 9.508 1 94.31 17 GLY B N 1
ATOM 1570 C CA . GLY B 1 17 ? 1.449 13.445 8.828 1 94.31 17 GLY B CA 1
ATOM 1571 C C . GLY B 1 17 ? 0.612 14.602 9.344 1 94.31 17 GLY B C 1
ATOM 1572 O O . GLY B 1 17 ? 0.769 15.031 10.484 1 94.31 17 GLY B O 1
ATOM 1573 N N . ILE B 1 18 ? -0.257 15.141 8.461 1 96.38 18 ILE B N 1
ATOM 1574 C CA . ILE B 1 18 ? -0.921 16.391 8.805 1 96.38 18 ILE B CA 1
ATOM 1575 C C . ILE B 1 18 ? -2.414 16.281 8.5 1 96.38 18 ILE B C 1
ATOM 1577 O O . ILE B 1 18 ? -2.805 15.914 7.395 1 96.38 18 ILE B O 1
ATOM 1581 N N . LEU B 1 19 ? -3.207 16.562 9.469 1 97.06 19 LEU B N 1
ATOM 1582 C CA . LEU B 1 19 ? -4.633 16.828 9.297 1 97.06 19 LEU B CA 1
ATOM 1583 C C . LEU B 1 19 ? -4.926 18.312 9.328 1 97.06 19 LEU B C 1
ATOM 1585 O O . LEU B 1 19 ? -4.438 19.031 10.203 1 97.06 19 LEU B O 1
ATOM 1589 N N . VAL B 1 20 ? -5.664 18.797 8.367 1 97.75 20 VAL B N 1
ATOM 1590 C CA . VAL B 1 20 ? -6.125 20.172 8.352 1 97.75 20 VAL B CA 1
ATOM 1591 C C . VAL B 1 20 ? -7.652 20.203 8.336 1 97.75 20 VAL B C 1
ATOM 1593 O O . VAL B 1 20 ? -8.281 19.719 7.395 1 97.75 20 VAL B O 1
ATOM 1596 N N . PHE B 1 21 ? -8.227 20.781 9.375 1 97.12 21 PHE B N 1
ATOM 1597 C CA . PHE B 1 21 ? -9.672 20.938 9.477 1 97.12 21 PHE B CA 1
ATOM 1598 C C . PHE B 1 21 ? -10.094 22.312 8.945 1 97.12 21 PHE B C 1
ATOM 1600 O O . PHE B 1 21 ? -9.43 23.312 9.195 1 97.12 21 PHE B O 1
ATOM 1607 N N . ASN B 1 22 ? -11.18 22.328 8.188 1 96.5 22 ASN B N 1
ATOM 1608 C CA . ASN B 1 22 ? -11.781 23.609 7.871 1 96.5 22 ASN B CA 1
ATOM 1609 C C . ASN B 1 22 ? -12.789 24.047 8.938 1 96.5 22 ASN B C 1
ATOM 1611 O O . ASN B 1 22 ? -12.883 23.422 9.992 1 96.5 22 ASN B O 1
ATOM 1615 N N . HIS B 1 23 ? -13.469 25.125 8.586 1 94.44 23 HIS B N 1
ATOM 1616 C CA . HIS B 1 23 ? -14.375 25.703 9.57 1 94.44 23 HIS B CA 1
ATOM 1617 C C . HIS B 1 23 ? -15.586 24.797 9.805 1 94.44 23 HIS B C 1
ATOM 1619 O O . HIS B 1 23 ? -16.25 24.906 10.836 1 94.44 23 HIS B O 1
ATOM 1625 N N . GLU B 1 24 ? -15.961 23.938 8.898 1 94.5 24 GLU B N 1
ATOM 1626 C CA . GLU B 1 24 ? -17.094 23.031 9.016 1 94.5 24 GLU B CA 1
ATOM 1627 C C . GLU B 1 24 ? -16.688 21.719 9.688 1 94.5 24 GLU B C 1
ATOM 1629 O O . GLU B 1 24 ? -17.5 20.797 9.812 1 94.5 24 GLU B O 1
ATOM 1634 N N . GLY B 1 25 ? -15.438 21.594 10.078 1 93.94 25 GLY B N 1
ATOM 1635 C CA . GLY B 1 25 ? -14.984 20.375 10.727 1 93.94 25 GLY B CA 1
ATOM 1636 C C . GLY B 1 25 ? -14.625 19.281 9.742 1 93.94 25 GLY B C 1
ATOM 1637 O O . GLY B 1 25 ? -14.508 18.109 10.125 1 93.94 25 GLY B O 1
ATOM 1638 N N . LYS B 1 26 ? -14.484 19.609 8.5 1 96.12 26 LYS B N 1
ATOM 1639 C CA . LYS B 1 26 ? -14.055 18.656 7.48 1 96.12 26 LYS B CA 1
ATOM 1640 C C . LYS B 1 26 ? -12.539 18.672 7.316 1 96.12 26 LYS B C 1
ATOM 1642 O O . LYS B 1 26 ? -11.883 19.656 7.664 1 96.12 26 LYS B O 1
ATOM 1647 N N . VAL B 1 27 ? -12 17.562 6.777 1 97.06 27 VAL B N 1
ATOM 1648 C CA . VAL B 1 27 ? -10.555 17.375 6.695 1 97.06 27 VAL B CA 1
ATOM 1649 C C . VAL B 1 27 ? -10.102 17.469 5.242 1 97.06 27 VAL B C 1
ATOM 1651 O O . VAL B 1 27 ? -10.734 16.891 4.352 1 97.06 27 VAL B O 1
ATOM 1654 N N . TRP B 1 28 ? -9.023 18.156 5.039 1 97.25 28 TRP B N 1
ATOM 1655 C CA . TRP B 1 28 ? -8.445 18.297 3.711 1 97.25 28 TRP B CA 1
ATOM 1656 C C . TRP B 1 28 ? -7.785 17 3.26 1 97.25 28 TRP B C 1
ATOM 1658 O O . TRP B 1 28 ? -7.016 16.391 4.012 1 97.25 28 TRP B O 1
ATOM 1668 N N . VAL B 1 29 ? -8.078 16.516 2.051 1 94.81 29 VAL B N 1
ATOM 1669 C CA . VAL B 1 29 ? -7.383 15.391 1.424 1 94.81 29 VAL B CA 1
ATOM 1670 C C . VAL B 1 29 ? -7.016 15.75 -0.015 1 94.81 29 VAL B C 1
ATOM 1672 O O . VAL B 1 29 ? -7.738 16.5 -0.68 1 94.81 29 VAL B O 1
ATOM 1675 N N . GLY B 1 30 ? -5.879 15.25 -0.447 1 92.56 30 GLY B N 1
ATOM 1676 C CA . GLY B 1 30 ? -5.438 15.445 -1.818 1 92.56 30 GLY B CA 1
ATOM 1677 C C . GLY B 1 30 ? -5.336 14.148 -2.6 1 92.56 30 GLY B C 1
ATOM 1678 O O . GLY B 1 30 ? -5 13.102 -2.037 1 92.56 30 GLY B O 1
ATOM 1679 N N . ARG B 1 31 ? -5.645 14.273 -3.867 1 86 31 ARG B N 1
ATOM 1680 C CA . ARG B 1 31 ? -5.473 13.133 -4.766 1 86 31 ARG B CA 1
ATOM 1681 C C . ARG B 1 31 ? -4.062 13.102 -5.344 1 86 31 ARG B C 1
ATOM 1683 O O . ARG B 1 31 ? -3.613 14.07 -5.953 1 86 31 ARG B O 1
ATOM 1690 N N . ARG B 1 32 ? -3.447 11.945 -5.16 1 78 32 ARG B N 1
ATOM 1691 C CA . ARG B 1 32 ? -2.061 11.828 -5.602 1 78 32 ARG B CA 1
ATOM 1692 C C . ARG B 1 32 ? -1.959 11.898 -7.121 1 78 32 ARG B C 1
ATOM 1694 O O . ARG B 1 32 ? -2.764 11.297 -7.832 1 78 32 ARG B O 1
ATOM 1701 N N . LEU B 1 33 ? -0.988 12.633 -7.504 1 70.5 33 LEU B N 1
ATOM 1702 C CA . LEU B 1 33 ? -0.692 12.758 -8.922 1 70.5 33 LEU B CA 1
ATOM 1703 C C . LEU B 1 33 ? 0.022 11.516 -9.445 1 70.5 33 LEU B C 1
ATOM 1705 O O . LEU B 1 33 ? 1.011 11.07 -8.852 1 70.5 33 LEU B O 1
ATOM 1709 N N . MET B 1 34 ? -0.708 10.484 -10 1 54.28 34 MET B N 1
ATOM 1710 C CA . MET B 1 34 ? -0.093 9.273 -10.531 1 54.28 34 MET B CA 1
ATOM 1711 C C . MET B 1 34 ? 0.683 9.57 -11.812 1 54.28 34 MET B C 1
ATOM 1713 O O . MET B 1 34 ? 0.199 10.297 -12.68 1 54.28 34 MET B O 1
ATOM 1717 N N . VAL B 1 35 ? 1.949 9.586 -11.727 1 45.88 35 VAL B N 1
ATOM 1718 C CA . VAL B 1 35 ? 2.705 9.688 -12.969 1 45.88 35 VAL B CA 1
ATOM 1719 C C . VAL B 1 35 ? 2.527 8.414 -13.789 1 45.88 35 VAL B C 1
ATOM 1721 O O . VAL B 1 35 ? 3.383 7.523 -13.758 1 45.88 35 VAL B O 1
ATOM 1724 N N . CYS B 1 36 ? 1.627 7.574 -13.406 1 42.12 36 CYS B N 1
ATOM 1725 C CA . CYS B 1 36 ? 1.742 6.395 -14.258 1 42.12 36 CYS B CA 1
ATOM 1726 C C . CYS B 1 36 ? 1.603 6.773 -15.727 1 42.12 36 CYS B C 1
ATOM 1728 O O . CYS B 1 36 ? 0.783 7.621 -16.078 1 42.12 36 CYS B O 1
ATOM 1730 N N . ILE B 1 37 ? 2.572 6.461 -16.359 1 38.34 37 ILE B N 1
ATOM 1731 C CA . ILE B 1 37 ? 2.77 6.574 -17.797 1 38.34 37 ILE B CA 1
ATOM 1732 C C . ILE B 1 37 ? 1.541 6.039 -18.531 1 38.34 37 ILE B C 1
ATOM 1734 O O . ILE B 1 37 ? 1.247 6.461 -19.656 1 38.34 37 ILE B O 1
ATOM 1738 N N . HIS B 1 38 ? 1.111 4.754 -18.188 1 38.28 38 HIS B N 1
ATOM 1739 C CA . HIS B 1 38 ? 0.23 4.262 -19.25 1 38.28 38 HIS B CA 1
ATOM 1740 C C . HIS B 1 38 ? -1.212 4.695 -19 1 38.28 38 HIS B C 1
ATOM 1742 O O . HIS B 1 38 ? -1.71 4.609 -17.875 1 38.28 38 HIS B O 1
ATOM 1748 N N . GLU B 1 39 ? -1.688 5.434 -19.734 1 40.25 39 GLU B N 1
ATOM 1749 C CA . GLU B 1 39 ? -2.965 6.109 -19.953 1 40.25 39 GLU B CA 1
ATOM 1750 C C . GLU B 1 39 ? -4.129 5.25 -19.484 1 40.25 39 GLU B C 1
ATOM 1752 O O . GLU B 1 39 ? -5.148 5.773 -19.016 1 40.25 39 GLU B O 1
ATOM 1757 N N . ASP B 1 40 ? -4.055 4 -19.75 1 40.38 40 ASP B N 1
ATOM 1758 C CA . ASP B 1 40 ? -5.285 3.217 -19.719 1 40.38 40 ASP B CA 1
ATOM 1759 C C . ASP B 1 40 ? -5.66 2.82 -18.297 1 40.38 40 ASP B C 1
ATOM 1761 O O . ASP B 1 40 ? -6.625 2.084 -18.094 1 40.38 40 ASP B O 1
ATOM 1765 N N . THR B 1 41 ? -4.789 2.904 -17.484 1 41.94 41 THR B N 1
ATOM 1766 C CA . THR B 1 41 ? -5.141 2.396 -16.156 1 41.94 41 THR B CA 1
ATOM 1767 C C . THR B 1 41 ? -5.965 3.422 -15.383 1 41.94 41 THR B C 1
ATOM 1769 O O . THR B 1 41 ? -5.578 4.59 -15.289 1 41.94 41 THR B O 1
ATOM 1772 N N . LYS B 1 42 ? -7.199 3.199 -15.453 1 43.66 42 LYS B N 1
ATOM 1773 C CA . LYS B 1 42 ? -8.133 4 -14.672 1 43.66 42 LYS B CA 1
ATOM 1774 C C . LYS B 1 42 ? -7.484 4.523 -13.391 1 43.66 42 LYS B C 1
ATOM 1776 O O . LYS B 1 42 ? -6.902 3.752 -12.625 1 43.66 42 LYS B O 1
ATOM 1781 N N . ILE B 1 43 ? -7.23 5.758 -13.398 1 44.25 43 ILE B N 1
ATOM 1782 C CA . ILE B 1 43 ? -6.629 6.52 -12.312 1 44.25 43 ILE B CA 1
ATOM 1783 C C . ILE B 1 43 ? -7.352 6.211 -11 1 44.25 43 ILE B C 1
ATOM 1785 O O . ILE B 1 43 ? -8.492 6.637 -10.797 1 44.25 43 ILE B O 1
ATOM 1789 N N . TYR B 1 44 ? -7.312 4.918 -10.617 1 47.53 44 TYR B N 1
ATOM 1790 C CA . TYR B 1 44 ? -7.863 4.797 -9.273 1 47.53 44 TYR B CA 1
ATOM 1791 C C . TYR B 1 44 ? -7.266 5.848 -8.344 1 47.53 44 TYR B C 1
ATOM 1793 O O . TYR B 1 44 ? -6.062 6.121 -8.398 1 47.53 44 TYR B O 1
ATOM 1801 N N . HIS B 1 45 ? -8.094 6.82 -8.031 1 53.88 45 HIS B N 1
ATOM 1802 C CA . HIS B 1 45 ? -7.832 7.992 -7.207 1 53.88 45 HIS B CA 1
ATOM 1803 C C . HIS B 1 45 ? -7.246 7.59 -5.855 1 53.88 45 HIS B C 1
ATOM 1805 O O . HIS B 1 45 ? -7.766 6.691 -5.191 1 53.88 45 HIS B O 1
ATOM 1811 N N . ARG B 1 46 ? -5.938 7.938 -5.719 1 71.06 46 ARG B N 1
ATOM 1812 C CA . ARG B 1 46 ? -5.289 7.742 -4.426 1 71.06 46 ARG B CA 1
ATOM 1813 C C . ARG B 1 46 ? -5.324 9.023 -3.596 1 71.06 46 ARG B C 1
ATOM 1815 O O . ARG B 1 46 ? -4.566 9.953 -3.859 1 71.06 46 ARG B O 1
ATOM 1822 N N . TRP B 1 47 ? -6.516 9.156 -2.754 1 83.06 47 TRP B N 1
ATOM 1823 C CA . TRP B 1 47 ? -6.594 10.281 -1.825 1 83.06 47 TRP B CA 1
ATOM 1824 C C . TRP B 1 47 ? -5.711 10.039 -0.604 1 83.06 47 TRP B C 1
ATOM 1826 O O . TRP B 1 47 ? -5.641 8.914 -0.094 1 83.06 47 TRP B O 1
ATOM 1836 N N . GLN B 1 48 ? -5.062 11.039 -0.224 1 87.19 48 GLN B N 1
ATOM 1837 C CA . GLN B 1 48 ? -4.18 10.906 0.93 1 87.19 48 GLN B CA 1
ATOM 1838 C C . GLN B 1 48 ? -4.066 12.227 1.689 1 87.19 48 GLN B C 1
ATOM 1840 O O . GLN B 1 48 ? -4.43 13.281 1.169 1 87.19 48 GLN B O 1
ATOM 1845 N N . LEU B 1 49 ? -3.641 12.141 2.914 1 91.56 49 LEU B N 1
ATOM 1846 C CA . LEU B 1 49 ? -3.309 13.305 3.727 1 91.56 49 LEU B CA 1
ATOM 1847 C C . LEU B 1 49 ? -1.886 13.781 3.445 1 91.56 49 LEU B C 1
ATOM 1849 O O . LEU B 1 49 ? -1.03 12.984 3.053 1 91.56 49 LEU B O 1
ATOM 1853 N N . PRO B 1 50 ? -1.661 15.102 3.586 1 92.88 50 PRO B N 1
ATOM 1854 C CA . PRO B 1 50 ? -0.281 15.562 3.432 1 92.88 50 PRO B CA 1
ATOM 1855 C C . PRO B 1 50 ? 0.674 14.93 4.438 1 92.88 50 PRO B C 1
ATOM 1857 O O . PRO B 1 50 ? 0.303 14.703 5.594 1 92.88 50 PRO B O 1
ATOM 1860 N N . GLN B 1 51 ? 1.761 14.547 3.986 1 91.19 51 GLN B N 1
ATOM 1861 C CA . GLN B 1 51 ? 2.799 13.93 4.809 1 91.19 51 GLN B CA 1
ATOM 1862 C C . GLN B 1 51 ? 4.184 14.18 4.223 1 91.19 51 GLN B C 1
ATOM 1864 O O . GLN B 1 51 ? 4.312 14.531 3.047 1 91.19 51 GLN B O 1
ATOM 1869 N N . GLY B 1 52 ? 5.258 13.984 5.082 1 88.31 52 GLY B N 1
ATOM 1870 C CA . GLY B 1 52 ? 6.621 14.164 4.605 1 88.31 52 GLY B CA 1
ATOM 1871 C C . GLY B 1 52 ? 7.664 13.859 5.664 1 88.31 52 GLY B C 1
ATOM 1872 O O . GLY B 1 52 ? 7.336 13.68 6.84 1 88.31 52 GLY B O 1
ATOM 1873 N N . GLY B 1 53 ? 8.875 13.859 5.23 1 88.12 53 GLY B N 1
ATOM 1874 C CA . GLY B 1 53 ? 9.977 13.516 6.117 1 88.12 53 GLY B CA 1
ATOM 1875 C C . GLY B 1 53 ? 10.391 14.656 7.027 1 88.12 53 GLY B C 1
ATOM 1876 O O . GLY B 1 53 ? 10.102 15.82 6.742 1 88.12 53 GLY B O 1
ATOM 1877 N N . ILE B 1 54 ? 10.992 14.195 8.18 1 92.19 54 ILE B N 1
ATOM 1878 C CA . ILE B 1 54 ? 11.57 15.156 9.109 1 92.19 54 ILE B CA 1
ATOM 1879 C C . ILE B 1 54 ? 13.055 15.336 8.797 1 92.19 54 ILE B C 1
ATOM 1881 O O . ILE B 1 54 ? 13.812 14.367 8.766 1 92.19 54 ILE B O 1
ATOM 1885 N N . ASP B 1 55 ? 13.531 16.609 8.555 1 89.31 55 ASP B N 1
ATOM 1886 C CA . ASP B 1 55 ? 14.938 16.891 8.297 1 89.31 55 ASP B CA 1
ATOM 1887 C C . ASP B 1 55 ? 15.773 16.734 9.57 1 89.31 55 ASP B C 1
ATOM 1889 O O . ASP B 1 55 ? 15.234 16.75 10.68 1 89.31 55 ASP B O 1
ATOM 1893 N N . GLU B 1 56 ? 17.016 16.594 9.289 1 89.19 56 GLU B N 1
ATOM 1894 C CA . GLU B 1 56 ? 17.922 16.484 10.422 1 89.19 56 GLU B CA 1
ATOM 1895 C C . GLU B 1 56 ? 17.812 17.688 11.344 1 89.19 56 GLU B C 1
ATOM 1897 O O . GLU B 1 56 ? 17.781 18.828 10.875 1 89.19 56 GLU B O 1
ATOM 1902 N N . ASN B 1 57 ? 17.625 17.562 12.664 1 92.44 57 ASN B N 1
ATOM 1903 C CA . ASN B 1 57 ? 17.562 18.594 13.695 1 92.44 57 ASN B CA 1
ATOM 1904 C C . ASN B 1 57 ? 16.297 19.406 13.602 1 92.44 57 ASN B C 1
ATOM 1906 O O . ASN B 1 57 ? 16.25 20.562 14.055 1 92.44 57 ASN B O 1
ATOM 1910 N N . GLU B 1 58 ? 15.344 18.969 12.883 1 95.5 58 GLU B N 1
ATOM 1911 C CA . GLU B 1 58 ? 14.047 19.641 12.766 1 95.5 58 GLU B CA 1
ATOM 1912 C C . GLU B 1 58 ? 13.047 19.078 13.773 1 95.5 58 GLU B C 1
ATOM 1914 O O . GLU B 1 58 ? 12.969 17.859 13.961 1 95.5 58 GLU B O 1
ATOM 1919 N N . GLU B 1 59 ? 12.391 19.969 14.406 1 97.06 59 GLU B N 1
ATOM 1920 C CA . GLU B 1 59 ? 11.297 19.516 15.25 1 97.06 59 GLU B CA 1
ATOM 1921 C C . GLU B 1 59 ? 10.125 19.016 14.414 1 97.06 59 GLU B C 1
ATOM 1923 O O . GLU B 1 59 ? 9.797 19.609 13.383 1 97.06 59 GLU B O 1
ATOM 1928 N N . PRO B 1 60 ? 9.422 18 14.906 1 97 60 PRO B N 1
ATOM 1929 C CA . PRO B 1 60 ? 8.312 17.422 14.133 1 97 60 PRO B CA 1
ATOM 1930 C C . PRO B 1 60 ? 7.238 18.453 13.789 1 97 60 PRO B C 1
ATOM 1932 O O . PRO B 1 60 ? 6.719 18.453 12.664 1 97 60 PRO B O 1
ATOM 1935 N N . LEU B 1 61 ? 6.965 19.328 14.703 1 98.19 61 LEU B N 1
ATOM 1936 C CA . LEU B 1 61 ? 5.941 20.328 14.461 1 98.19 61 LEU B CA 1
ATOM 1937 C C . LEU B 1 61 ? 6.363 21.266 13.328 1 98.19 61 LEU B C 1
ATOM 1939 O O . LEU B 1 61 ? 5.547 21.609 12.469 1 98.19 61 LEU B O 1
ATOM 1943 N N . ASP B 1 62 ? 7.582 21.688 13.305 1 98.19 62 ASP B N 1
ATOM 1944 C CA . ASP B 1 62 ? 8.102 22.531 12.242 1 98.19 62 ASP B CA 1
ATOM 1945 C C . ASP B 1 62 ? 8.078 21.812 10.891 1 98.19 62 ASP B C 1
ATOM 1947 O O . ASP B 1 62 ? 7.742 22.406 9.867 1 98.19 62 ASP B O 1
ATOM 1951 N N . ALA B 1 63 ? 8.461 20.562 10.922 1 97.31 63 ALA B N 1
ATOM 1952 C CA . ALA B 1 63 ? 8.391 19.75 9.711 1 97.31 63 ALA B CA 1
ATOM 1953 C C . ALA B 1 63 ? 6.969 19.688 9.164 1 97.31 63 ALA B C 1
ATOM 1955 O O . ALA B 1 63 ? 6.758 19.797 7.953 1 97.31 63 ALA B O 1
ATOM 1956 N N . ALA B 1 64 ? 5.984 19.516 10.047 1 97.88 64 ALA B N 1
ATOM 1957 C CA . ALA B 1 64 ? 4.582 19.453 9.648 1 97.88 64 ALA B CA 1
ATOM 1958 C C . ALA B 1 64 ? 4.152 20.719 8.922 1 97.88 64 ALA B C 1
ATOM 1960 O O . ALA B 1 64 ? 3.535 20.656 7.855 1 97.88 64 ALA B O 1
ATOM 1961 N N . ARG B 1 65 ? 4.543 21.828 9.484 1 98.19 65 ARG B N 1
ATOM 1962 C CA . ARG B 1 65 ? 4.191 23.109 8.883 1 98.19 65 ARG B CA 1
ATOM 1963 C C . ARG B 1 65 ? 4.883 23.281 7.531 1 98.19 65 ARG B C 1
ATOM 1965 O O . ARG B 1 65 ? 4.262 23.734 6.562 1 98.19 65 ARG B O 1
ATOM 1972 N N . ARG B 1 66 ? 6.133 22.984 7.504 1 97.62 66 ARG B N 1
ATOM 1973 C CA . ARG B 1 66 ? 6.91 23.125 6.277 1 97.62 66 ARG B CA 1
ATOM 1974 C C . ARG B 1 66 ? 6.359 22.219 5.176 1 97.62 66 ARG B C 1
ATOM 1976 O O . ARG B 1 66 ? 6.098 22.688 4.062 1 97.62 66 ARG B O 1
ATOM 1983 N N . GLU B 1 67 ? 6.184 20.875 5.438 1 96.12 67 GLU B N 1
ATOM 1984 C CA . GLU B 1 67 ? 5.676 19.922 4.453 1 96.12 67 GLU B CA 1
ATOM 1985 C C . GLU B 1 67 ? 4.285 20.328 3.969 1 96.12 67 GLU B C 1
ATOM 1987 O O . GLU B 1 67 ? 3.971 20.172 2.785 1 96.12 67 GLU B O 1
ATOM 1992 N N . LEU B 1 68 ? 3.41 20.781 4.898 1 97.69 68 LEU B N 1
ATOM 1993 C CA . LEU B 1 68 ? 2.074 21.234 4.516 1 97.69 68 LEU B CA 1
ATOM 1994 C C . LEU B 1 68 ? 2.152 22.375 3.498 1 97.69 68 LEU B C 1
ATOM 1996 O O . LEU B 1 68 ? 1.479 22.328 2.467 1 97.69 68 LEU B O 1
ATOM 2000 N N . TYR B 1 69 ? 2.99 23.328 3.818 1 97.94 69 TYR B N 1
ATOM 2001 C CA . TYR B 1 69 ? 3.158 24.469 2.922 1 97.94 69 TYR B CA 1
ATOM 2002 C C . TYR B 1 69 ? 3.719 24.031 1.576 1 97.94 69 TYR B C 1
ATOM 2004 O O . TYR B 1 69 ? 3.209 24.422 0.524 1 97.94 69 TYR B O 1
ATOM 2012 N N . GLU B 1 70 ? 4.715 23.203 1.561 1 96.44 70 GLU B N 1
ATOM 2013 C CA . GLU B 1 70 ? 5.387 22.766 0.342 1 96.44 70 GLU B CA 1
ATOM 2014 C C . GLU B 1 70 ? 4.434 22 -0.569 1 96.44 70 GLU B C 1
ATOM 2016 O O . GLU B 1 70 ? 4.52 22.109 -1.795 1 96.44 70 GLU B O 1
ATOM 2021 N N . GLU B 1 71 ? 3.527 21.25 0.019 1 95.06 71 GLU B N 1
ATOM 2022 C CA . GLU B 1 71 ? 2.684 20.359 -0.772 1 95.06 71 GLU B CA 1
ATOM 2023 C C . GLU B 1 71 ? 1.368 21.031 -1.149 1 95.06 71 GLU B C 1
ATOM 2025 O O . GLU B 1 71 ? 0.75 20.672 -2.156 1 95.06 71 GLU B O 1
ATOM 2030 N N . THR B 1 72 ? 0.866 22.047 -0.313 1 97.56 72 THR B N 1
ATOM 2031 C CA . THR B 1 72 ? -0.509 22.5 -0.494 1 97.56 72 THR B CA 1
ATOM 2032 C C . THR B 1 72 ? -0.577 24.031 -0.535 1 97.56 72 THR B C 1
ATOM 2034 O O . THR B 1 72 ? -1.613 24.594 -0.882 1 97.56 72 THR B O 1
ATOM 2037 N N . GLY B 1 73 ? 0.501 24.719 -0.131 1 97.81 73 GLY B N 1
ATOM 2038 C CA . GLY B 1 73 ? 0.494 26.172 -0.038 1 97.81 73 GLY B CA 1
ATOM 2039 C C . GLY B 1 73 ? -0.151 26.688 1.235 1 97.81 73 GLY B C 1
ATOM 2040 O O . GLY B 1 73 ? -0.08 27.875 1.536 1 97.81 73 GLY B O 1
ATOM 2041 N N . ILE B 1 74 ? -0.75 25.859 2.041 1 97.94 74 ILE B N 1
ATOM 2042 C CA . ILE B 1 74 ? -1.463 26.266 3.25 1 97.94 74 ILE B CA 1
ATOM 2043 C C . ILE B 1 74 ? -0.468 26.766 4.293 1 97.94 74 ILE B C 1
ATOM 2045 O O . ILE B 1 74 ? 0.505 26.078 4.613 1 97.94 74 ILE B O 1
ATOM 2049 N N . ARG B 1 75 ? -0.691 27.906 4.793 1 96.94 75 ARG B N 1
ATOM 2050 C CA . ARG B 1 75 ? 0.192 28.484 5.797 1 96.94 75 ARG B CA 1
ATOM 2051 C C . ARG B 1 75 ? -0.606 29.031 6.977 1 96.94 75 ARG B C 1
ATOM 2053 O O . ARG B 1 75 ? -0.099 29.094 8.102 1 96.94 75 ARG B O 1
ATOM 2060 N N . SER B 1 76 ? -1.847 29.5 6.742 1 97.94 76 SER B N 1
ATOM 2061 C CA . SER B 1 76 ? -2.711 30.031 7.793 1 97.94 76 SER B CA 1
ATOM 2062 C C . SER B 1 76 ? -3.363 28.906 8.586 1 97.94 76 SER B C 1
ATOM 2064 O O . SER B 1 76 ? -4.445 28.422 8.227 1 97.94 76 SER B O 1
ATOM 2066 N N . ILE B 1 77 ? -2.674 28.547 9.648 1 97.31 77 ILE B N 1
ATOM 2067 C CA . ILE B 1 77 ? -3.168 27.406 10.414 1 97.31 77 ILE B CA 1
ATOM 2068 C C . ILE B 1 77 ? -2.934 27.641 11.906 1 97.31 77 ILE B C 1
ATOM 2070 O O . ILE B 1 77 ? -2.055 28.422 12.281 1 97.31 77 ILE B O 1
ATOM 2074 N N . GLU B 1 78 ? -3.73 27 12.734 1 97.31 78 GLU B N 1
ATOM 2075 C CA . GLU B 1 78 ? -3.564 26.922 14.18 1 97.31 78 GLU B CA 1
ATOM 2076 C C . GLU B 1 78 ? -3.521 25.484 14.664 1 97.31 78 GLU B C 1
ATOM 2078 O O . GLU B 1 78 ? -4.344 24.656 14.25 1 97.31 78 GLU B O 1
ATOM 2083 N N . LEU B 1 79 ? -2.633 25.188 15.5 1 97.44 79 LEU B N 1
ATOM 2084 C CA . LEU B 1 79 ? -2.494 23.828 16 1 97.44 79 LEU B CA 1
ATOM 2085 C C . LEU B 1 79 ? -3.672 23.469 16.906 1 97.44 79 LEU B C 1
ATOM 2087 O O . LEU B 1 79 ? -4.008 24.203 17.828 1 97.44 79 LEU B O 1
ATOM 2091 N N . ILE B 1 80 ? -4.312 22.438 16.594 1 96.25 80 ILE B N 1
ATOM 2092 C CA . ILE B 1 80 ? -5.387 21.891 17.422 1 96.25 80 ILE B CA 1
ATOM 2093 C C . ILE B 1 80 ? -4.824 20.844 18.375 1 96.25 80 ILE B C 1
ATOM 2095 O O . ILE B 1 80 ? -5.07 20.891 19.578 1 96.25 80 ILE B O 1
ATOM 2099 N N . LYS B 1 81 ? -4.082 19.844 17.766 1 96.25 81 LYS B N 1
ATOM 2100 C CA . LYS B 1 81 ? -3.676 18.688 18.562 1 96.25 81 LYS B CA 1
ATOM 2101 C C . LYS B 1 81 ? -2.494 17.969 17.906 1 96.25 81 LYS B C 1
ATOM 2103 O O . LYS B 1 81 ? -2.434 17.828 16.688 1 96.25 81 LYS B O 1
ATOM 2108 N N . GLU B 1 82 ? -1.563 17.562 18.719 1 96.44 82 GLU B N 1
ATOM 2109 C CA . GLU B 1 82 ? -0.518 16.609 18.344 1 96.44 82 GLU B CA 1
ATOM 2110 C C . GLU B 1 82 ? -0.864 15.203 18.812 1 96.44 82 GLU B C 1
ATOM 2112 O O . GLU B 1 82 ? -1.286 15.008 19.953 1 96.44 82 GLU B O 1
ATOM 2117 N N . ALA B 1 83 ? -0.742 14.281 17.906 1 93.56 83 ALA B N 1
ATOM 2118 C CA . ALA B 1 83 ? -1.027 12.898 18.297 1 93.56 83 ALA B CA 1
ATOM 2119 C C . ALA B 1 83 ? -0.185 12.484 19.5 1 93.56 83 ALA B C 1
ATOM 2121 O O . ALA B 1 83 ? 0.993 12.836 19.594 1 93.56 83 ALA B O 1
ATOM 2122 N N . LYS B 1 84 ? -0.768 11.703 20.328 1 90.38 84 LYS B N 1
ATOM 2123 C CA . LYS B 1 84 ? -0.111 11.273 21.562 1 90.38 84 LYS B CA 1
ATOM 2124 C C . LYS B 1 84 ? 1.075 10.359 21.266 1 90.38 84 LYS B C 1
ATOM 2126 O O . LYS B 1 84 ? 2.125 10.469 21.891 1 90.38 84 LYS B O 1
ATOM 2131 N N . TYR B 1 85 ? 0.912 9.492 20.312 1 87.38 85 TYR B N 1
ATOM 2132 C CA . TYR B 1 85 ? 1.942 8.508 20 1 87.38 85 TYR B CA 1
ATOM 2133 C C . TYR B 1 85 ? 2.369 8.594 18.547 1 87.38 85 TYR B C 1
ATOM 2135 O O . TYR B 1 85 ? 1.658 9.172 17.719 1 87.38 85 TYR B O 1
ATOM 2143 N N . TRP B 1 86 ? 3.57 8.141 18.312 1 89.06 86 TRP B N 1
ATOM 2144 C CA . TRP B 1 86 ? 4.012 7.906 16.938 1 89.06 86 TRP B CA 1
ATOM 2145 C C . TRP B 1 86 ? 3.324 6.684 16.344 1 89.06 86 TRP B C 1
ATOM 2147 O O . TRP B 1 86 ? 3.117 5.684 17.047 1 89.06 86 TRP B O 1
ATOM 2157 N N . PHE B 1 87 ? 2.93 6.848 15.086 1 81.75 87 PHE B N 1
ATOM 2158 C CA . PHE B 1 87 ? 2.332 5.715 14.391 1 81.75 87 PHE B CA 1
ATOM 2159 C C . PHE B 1 87 ? 3.365 5.008 13.523 1 81.75 87 PHE B C 1
ATOM 2161 O O . PHE B 1 87 ? 4.094 5.652 12.766 1 81.75 87 PHE B O 1
ATOM 2168 N N . HIS B 1 88 ? 3.555 3.797 13.719 1 76.75 88 HIS B N 1
ATOM 2169 C CA . HIS B 1 88 ? 4.535 3.062 12.922 1 76.75 88 HIS B CA 1
ATOM 2170 C C . HIS B 1 88 ? 3.852 2.059 12 1 76.75 88 HIS B C 1
ATOM 2172 O O . HIS B 1 88 ? 2.766 1.562 12.305 1 76.75 88 HIS B O 1
ATOM 2178 N N . TYR B 1 89 ? 4.406 1.862 10.828 1 69 89 TYR B N 1
ATOM 2179 C CA . TYR B 1 89 ? 4.02 0.754 9.969 1 69 89 TYR B CA 1
ATOM 2180 C C . TYR B 1 89 ? 5.211 0.248 9.164 1 69 89 TYR B C 1
ATOM 2182 O O . TYR B 1 89 ? 6.102 1.023 8.805 1 69 89 TYR B O 1
ATOM 2190 N N . ASP B 1 90 ? 5.223 -1.018 8.977 1 64.69 90 ASP B N 1
ATOM 2191 C CA . ASP B 1 90 ? 6.262 -1.644 8.164 1 64.69 90 ASP B CA 1
ATOM 2192 C C . ASP B 1 90 ? 5.934 -1.543 6.676 1 64.69 90 ASP B C 1
ATOM 2194 O O . ASP B 1 90 ? 4.766 -1.629 6.285 1 64.69 90 ASP B O 1
ATOM 2198 N N . PHE B 1 91 ? 6.969 -1.299 5.953 1 63.69 91 PHE B N 1
ATOM 2199 C CA . PHE B 1 91 ? 6.773 -1.411 4.512 1 63.69 91 PHE B CA 1
ATOM 2200 C C . PHE B 1 91 ? 6.527 -2.861 4.109 1 63.69 91 PHE B C 1
ATOM 2202 O O . PHE B 1 91 ? 7.051 -3.781 4.738 1 63.69 91 PHE B O 1
ATOM 2209 N N . PRO B 1 92 ? 5.648 -3.002 3.154 1 59.38 92 PRO B N 1
ATOM 2210 C CA . PRO B 1 92 ? 5.469 -4.375 2.676 1 59.38 92 PRO B CA 1
ATOM 2211 C C . PRO B 1 92 ? 6.793 -5.066 2.359 1 59.38 92 PRO B C 1
ATOM 2213 O O . PRO B 1 92 ? 7.711 -4.438 1.833 1 59.38 92 PRO B O 1
ATOM 2216 N N . GLN B 1 93 ? 6.871 -6.266 2.881 1 58.38 93 GLN B N 1
ATOM 2217 C CA . GLN B 1 93 ? 8.094 -7.043 2.727 1 58.38 93 GLN B CA 1
ATOM 2218 C C . GLN B 1 93 ? 8.562 -7.047 1.274 1 58.38 93 GLN B C 1
ATOM 2220 O O . GLN B 1 93 ? 9.766 -7.043 1.006 1 58.38 93 GLN B O 1
ATOM 2225 N N . GLU B 1 94 ? 7.543 -7.176 0.419 1 58.34 94 GLU B N 1
ATOM 2226 C CA . GLU B 1 94 ? 7.8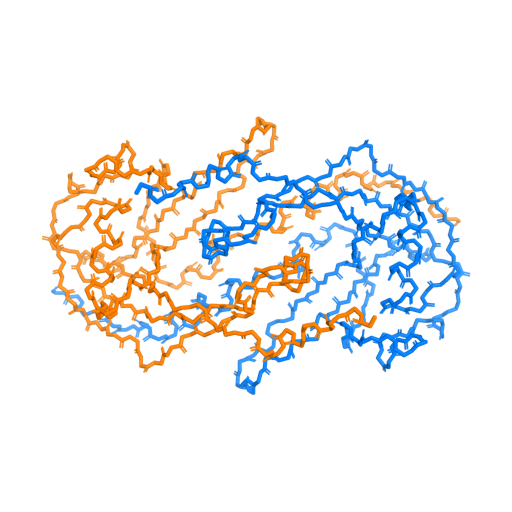79 -7.188 -1.002 1 58.34 94 GLU B CA 1
ATOM 2227 C C . GLU B 1 94 ? 8.688 -5.953 -1.388 1 58.34 94 GLU B C 1
ATOM 2229 O O . GLU B 1 94 ? 9.453 -5.98 -2.357 1 58.34 94 GLU B O 1
ATOM 2234 N N . ILE B 1 95 ? 8.43 -5.02 -0.546 1 55.09 95 ILE B N 1
ATOM 2235 C CA . ILE B 1 95 ? 9.109 -3.758 -0.807 1 55.09 95 ILE B CA 1
ATOM 2236 C C . ILE B 1 95 ? 10.453 -3.73 -0.075 1 55.09 95 ILE B C 1
ATOM 2238 O O . ILE B 1 95 ? 11.469 -3.336 -0.646 1 55.09 95 ILE B O 1
ATOM 2242 N N . VAL B 1 96 ? 10.383 -4.219 1.138 1 54.34 96 VAL B N 1
ATOM 2243 C CA . VAL B 1 96 ? 11.57 -4.168 1.987 1 54.34 96 VAL B CA 1
ATOM 2244 C C . VAL B 1 96 ? 12.648 -5.094 1.431 1 54.34 96 VAL B C 1
ATOM 2246 O O . VAL B 1 96 ? 13.836 -4.762 1.451 1 54.34 96 VAL B O 1
ATOM 2249 N N . GLY B 1 97 ? 12.273 -6.363 1.108 1 50.44 97 GLY B N 1
ATOM 2250 C CA . GLY B 1 97 ? 13.25 -7.312 0.608 1 50.44 97 GLY B CA 1
ATOM 2251 C C . GLY B 1 97 ? 13.898 -6.879 -0.696 1 50.44 97 GLY B C 1
ATOM 2252 O O . GLY B 1 97 ? 15.047 -7.223 -0.97 1 50.44 97 GLY B O 1
ATOM 2253 N N . SER B 1 98 ? 13.023 -6.488 -1.521 1 46.94 98 SER B N 1
ATOM 2254 C CA . SER B 1 98 ? 13.539 -6.121 -2.838 1 46.94 98 SER B CA 1
ATOM 2255 C C . SER B 1 98 ? 14.484 -4.93 -2.746 1 46.94 98 SER B C 1
ATOM 2257 O O . SER B 1 98 ? 15.305 -4.707 -3.645 1 46.94 98 SER B O 1
ATOM 2259 N N . VAL B 1 99 ? 14.211 -4.215 -1.662 1 44.06 99 VAL B N 1
ATOM 2260 C CA . VAL B 1 99 ? 15.039 -3.016 -1.625 1 44.06 99 VAL B CA 1
ATOM 2261 C C . VAL B 1 99 ? 16.281 -3.277 -0.79 1 44.06 99 VAL B C 1
ATOM 2263 O O . VAL B 1 99 ? 16.234 -3.27 0.442 1 44.06 99 VAL B O 1
ATOM 2266 N N . LEU B 1 100 ? 17.094 -4.422 -1.008 1 42.22 100 LEU B N 1
ATOM 2267 C CA . LEU B 1 100 ? 18.375 -4.699 -0.393 1 42.22 100 LEU B CA 1
ATOM 2268 C C . LEU B 1 100 ? 18.953 -3.443 0.25 1 42.22 100 LEU B C 1
ATOM 2270 O O . LEU B 1 100 ? 19.719 -3.529 1.223 1 42.22 100 LEU B O 1
ATOM 2274 N N . GLY B 1 101 ? 18.672 -2.379 -0.299 1 45.91 101 GLY B N 1
ATOM 2275 C CA . GLY B 1 101 ? 19.312 -1.174 0.212 1 45.91 101 GLY B CA 1
ATOM 2276 C C . GLY B 1 101 ? 18.359 -0.287 0.994 1 45.91 101 GLY B C 1
ATOM 2277 O O . GLY B 1 101 ? 18.547 0.929 1.061 1 45.91 101 GLY B O 1
ATOM 2278 N N . SER B 1 102 ? 17.312 -1.044 1.355 1 51.97 102 SER B N 1
ATOM 2279 C CA . SER B 1 102 ? 16.422 -0.156 2.088 1 51.97 102 SER B CA 1
ATOM 2280 C C . SER B 1 102 ? 17.016 0.238 3.438 1 51.97 102 SER B C 1
ATOM 2282 O O . SER B 1 102 ? 17.562 -0.606 4.152 1 51.97 102 SER B O 1
ATOM 2284 N N . LYS B 1 103 ? 17.188 1.463 3.51 1 60.91 103 LYS B N 1
ATOM 2285 C CA . LYS B 1 103 ? 17.734 2.043 4.734 1 60.91 103 LYS B CA 1
ATOM 2286 C C . LYS B 1 103 ? 16.766 1.889 5.898 1 60.91 103 LYS B C 1
ATOM 2288 O O . LYS B 1 103 ? 17.172 1.863 7.059 1 60.91 103 LYS B O 1
ATOM 2293 N N . TYR B 1 104 ? 15.484 1.521 5.434 1 66.81 104 TYR B N 1
ATOM 2294 C CA . TYR B 1 104 ? 14.508 1.544 6.512 1 66.81 104 TYR B CA 1
ATOM 2295 C C . TYR B 1 104 ? 13.562 0.352 6.418 1 66.81 104 TYR B C 1
ATOM 2297 O O . TYR B 1 104 ? 13.258 -0.119 5.32 1 66.81 104 TYR B O 1
ATOM 2305 N N . ARG B 1 105 ? 13.109 -0.137 7.449 1 67.19 105 ARG B N 1
ATOM 2306 C CA . ARG B 1 105 ? 12.156 -1.236 7.512 1 67.19 105 ARG B CA 1
ATOM 2307 C C . ARG B 1 105 ? 10.719 -0.724 7.391 1 67.19 105 ARG B C 1
ATOM 2309 O O . ARG B 1 105 ? 9.805 -1.488 7.078 1 67.19 105 ARG B O 1
ATOM 2316 N N . GLY B 1 106 ? 10.508 0.489 7.734 1 72.25 106 GLY B N 1
ATOM 2317 C CA . GLY B 1 106 ? 9.203 1.128 7.754 1 72.25 106 GLY B CA 1
ATOM 2318 C C . GLY B 1 106 ? 9.258 2.596 8.125 1 72.25 106 GLY B C 1
ATOM 2319 O O . GLY B 1 106 ? 10.305 3.236 7.992 1 72.25 106 GLY B O 1
ATOM 2320 N N . GLN B 1 107 ? 8.062 3.127 8.414 1 74 107 GLN B N 1
ATOM 2321 C CA . GLN B 1 107 ? 7.984 4.531 8.797 1 74 107 GLN B CA 1
ATOM 2322 C C . GLN B 1 107 ? 7.32 4.695 10.156 1 74 107 GLN B C 1
ATOM 2324 O O . GLN B 1 107 ? 6.449 3.908 10.523 1 74 107 GLN B O 1
ATOM 2329 N N . ILE B 1 108 ? 7.879 5.629 10.867 1 82.81 108 ILE B N 1
ATOM 2330 C CA . ILE B 1 108 ? 7.199 6.121 12.062 1 82.81 108 ILE B CA 1
ATOM 2331 C C . ILE B 1 108 ? 6.719 7.551 11.836 1 82.81 108 ILE B C 1
ATOM 2333 O O . ILE B 1 108 ? 7.473 8.391 11.336 1 82.81 108 ILE B O 1
ATOM 2337 N N . GLN B 1 109 ? 5.453 7.777 12.094 1 87.12 109 GLN B N 1
ATOM 2338 C CA . GLN B 1 109 ? 4.863 9.07 11.742 1 87.12 109 GLN B CA 1
ATOM 2339 C C . GLN B 1 109 ? 4.305 9.766 12.977 1 87.12 109 GLN B C 1
ATOM 2341 O O . GLN B 1 109 ? 3.596 9.148 13.781 1 87.12 109 GLN B O 1
ATOM 2346 N N . LYS B 1 110 ? 4.723 11.016 13.172 1 94 110 LYS B N 1
ATOM 2347 C CA . LYS B 1 110 ? 4.055 11.914 14.109 1 94 110 LYS B CA 1
ATOM 2348 C C . LYS B 1 110 ? 2.973 12.734 13.414 1 94 110 LYS B C 1
ATOM 2350 O O . LYS B 1 110 ? 3.24 13.406 12.422 1 94 110 LYS B O 1
ATOM 2355 N N . TRP B 1 111 ? 1.724 12.633 13.898 1 95.31 111 TRP B N 1
ATOM 2356 C CA . TRP B 1 111 ? 0.6 13.289 13.234 1 95.31 111 TRP B CA 1
ATOM 2357 C C . TRP B 1 111 ? 0.182 14.547 13.984 1 95.31 111 TRP B C 1
ATOM 2359 O O . TRP B 1 111 ? 0.187 14.57 15.219 1 95.31 111 TRP B O 1
ATOM 2369 N N . PHE B 1 112 ? -0.198 15.578 13.281 1 97.12 112 PHE B N 1
ATOM 2370 C CA . PHE B 1 112 ? -0.669 16.859 13.805 1 97.12 112 PHE B CA 1
ATOM 2371 C C . PHE B 1 112 ? -1.985 17.266 13.156 1 97.12 112 PHE B C 1
ATOM 2373 O O . PHE B 1 112 ? -2.166 17.078 11.945 1 97.12 112 PHE B O 1
ATOM 2380 N N . ALA B 1 113 ? -2.885 17.781 13.938 1 97.62 113 ALA B N 1
ATOM 2381 C CA . ALA B 1 113 ? -4.117 18.375 13.422 1 97.62 113 ALA B CA 1
ATOM 2382 C C . ALA B 1 113 ? -4.086 19.891 13.539 1 97.62 113 ALA B C 1
ATOM 2384 O O . ALA B 1 113 ? -3.736 20.438 14.594 1 97.62 113 ALA B O 1
ATOM 2385 N N . PHE B 1 114 ? -4.426 20.547 12.484 1 98 114 PHE B N 1
ATOM 2386 C CA . PHE B 1 114 ? -4.48 22 12.445 1 98 114 PHE B CA 1
ATOM 2387 C C . PHE B 1 114 ? -5.871 22.484 12.039 1 98 114 PHE B C 1
ATOM 2389 O O . PHE B 1 114 ? -6.598 21.766 11.344 1 98 114 PHE B O 1
ATOM 2396 N N . GLN B 1 115 ? -6.148 23.656 12.469 1 97.31 115 GLN B N 1
ATOM 2397 C CA . GLN B 1 115 ? -7.297 24.406 11.969 1 97.31 115 GLN B CA 1
ATOM 2398 C C . GLN B 1 115 ? -6.887 25.359 10.844 1 97.31 115 GLN B C 1
ATOM 2400 O O . GLN B 1 115 ? -5.965 26.156 11.008 1 97.31 115 GLN B O 1
ATOM 2405 N N . PHE B 1 116 ? -7.566 25.203 9.695 1 97.94 116 PHE B N 1
ATOM 2406 C CA . PHE B 1 116 ? -7.363 26.156 8.609 1 97.94 116 PHE B CA 1
ATOM 2407 C C . PHE B 1 116 ? -8.039 27.484 8.922 1 97.94 116 PHE B C 1
ATOM 2409 O O . PHE B 1 116 ? -9.242 27.531 9.18 1 97.94 116 PHE B O 1
ATOM 2416 N N . THR B 1 117 ? -7.27 28.516 8.883 1 97.06 117 THR B N 1
ATOM 2417 C CA . THR B 1 117 ? -7.812 29.828 9.234 1 97.06 117 THR B CA 1
ATOM 2418 C C . THR B 1 117 ? -7.672 30.797 8.07 1 97.06 117 THR B C 1
ATOM 2420 O O . THR B 1 117 ? -7.965 31.984 8.203 1 97.06 117 THR B O 1
ATOM 2423 N N . GLY B 1 118 ? -7.164 30.328 7 1 96.88 118 GLY B N 1
ATOM 2424 C CA . GLY B 1 118 ? -6.914 31.203 5.855 1 96.88 118 GLY B CA 1
ATOM 2425 C C . GLY B 1 118 ? -8.031 31.156 4.828 1 96.88 118 GLY B C 1
ATOM 2426 O O . GLY B 1 118 ? -9.164 30.812 5.148 1 96.88 118 GLY B O 1
ATOM 2427 N N . GLU B 1 119 ? -7.68 31.734 3.641 1 96.62 119 GLU B N 1
ATOM 2428 C CA . GLU B 1 119 ? -8.594 31.719 2.504 1 96.62 119 GLU B CA 1
ATOM 2429 C C . GLU B 1 119 ? -8.297 30.562 1.556 1 96.62 119 GLU B C 1
ATOM 2431 O O . GLU B 1 119 ? -7.141 30.156 1.422 1 96.62 119 GLU B O 1
ATOM 2436 N N . LEU B 1 120 ? -9.336 30.109 0.899 1 95.88 120 LEU B N 1
ATOM 2437 C CA . LEU B 1 120 ? -9.188 28.984 -0.009 1 95.88 120 LEU B CA 1
ATOM 2438 C C . LEU B 1 120 ? -8.141 29.281 -1.077 1 95.88 120 LEU B C 1
ATOM 2440 O O . LEU B 1 120 ? -7.496 28.359 -1.59 1 95.88 120 LEU B O 1
ATOM 2444 N N . SER B 1 121 ? -7.945 30.562 -1.38 1 95.75 121 SER B N 1
ATOM 2445 C CA . SER B 1 121 ? -6.98 30.969 -2.396 1 95.75 121 SER B CA 1
ATOM 2446 C C . SER B 1 121 ? -5.559 30.609 -1.976 1 95.75 121 SER B C 1
ATOM 2448 O O . SER B 1 121 ? -4.648 30.562 -2.809 1 95.75 121 SER B O 1
ATOM 2450 N N . GLU B 1 122 ? -5.379 30.328 -0.669 1 95.56 122 GLU B N 1
ATOM 2451 C CA . GLU B 1 122 ? -4.086 29.922 -0.127 1 95.56 122 GLU B CA 1
ATOM 2452 C C . GLU B 1 122 ? -3.703 28.531 -0.609 1 95.56 122 GLU B C 1
ATOM 2454 O O . GLU B 1 122 ? -2.518 28.188 -0.685 1 95.56 122 GLU B O 1
ATOM 2459 N N . ILE B 1 123 ? -4.648 27.766 -0.93 1 97.69 123 ILE B N 1
ATOM 2460 C CA . ILE B 1 123 ? -4.418 26.359 -1.263 1 97.69 123 ILE B CA 1
ATOM 2461 C C . ILE B 1 123 ? -3.945 26.234 -2.709 1 97.69 123 ILE B C 1
ATOM 2463 O O . ILE B 1 123 ? -4.691 26.562 -3.641 1 97.69 123 ILE B O 1
ATOM 2467 N N . LYS B 1 124 ? -2.697 25.906 -2.898 1 97.12 124 LYS B N 1
ATOM 2468 C CA . LYS B 1 124 ? -2.047 25.719 -4.191 1 97.12 124 LYS B CA 1
ATOM 2469 C C . LYS B 1 124 ? -1.341 24.375 -4.262 1 97.12 124 LYS B C 1
ATOM 2471 O O . LYS B 1 124 ? -0.285 24.188 -3.654 1 97.12 124 LYS B O 1
ATOM 2476 N N . ILE B 1 125 ? -1.872 23.484 -5.062 1 95.38 125 ILE B N 1
ATOM 2477 C CA . ILE B 1 125 ? -1.328 22.141 -5.055 1 95.38 125 ILE B CA 1
ATOM 2478 C C . ILE B 1 125 ? -0.622 21.859 -6.379 1 95.38 125 ILE B C 1
ATOM 2480 O O . ILE B 1 125 ? 0.203 20.938 -6.469 1 95.38 125 ILE B O 1
ATOM 2484 N N . ASN B 1 126 ? -0.996 22.609 -7.402 1 92.5 126 ASN B N 1
ATOM 2485 C CA . ASN B 1 126 ? -0.43 22.359 -8.727 1 92.5 126 ASN B CA 1
ATOM 2486 C C . ASN B 1 126 ? -0.466 23.625 -9.586 1 92.5 126 ASN B C 1
ATOM 2488 O O . ASN B 1 126 ? -1.463 23.891 -10.258 1 92.5 126 ASN B O 1
ATOM 2492 N N . PRO B 1 127 ? 0.567 24.312 -9.531 1 92.62 127 PRO B N 1
ATOM 2493 C CA . PRO B 1 127 ? 1.833 24.047 -8.836 1 92.62 127 PRO B CA 1
ATOM 2494 C C . PRO B 1 127 ? 1.803 24.484 -7.371 1 92.62 127 PRO B C 1
ATOM 2496 O O . PRO B 1 127 ? 1.1 25.438 -7.023 1 92.62 127 PRO B O 1
ATOM 2499 N N . PRO B 1 128 ? 2.516 23.75 -6.582 1 94 128 PRO B N 1
ATOM 2500 C CA . PRO B 1 128 ? 2.693 24.234 -5.211 1 94 128 PRO B CA 1
ATOM 2501 C C . PRO B 1 128 ? 3.645 25.422 -5.121 1 94 128 PRO B C 1
ATOM 2503 O O . PRO B 1 128 ? 4.223 25.844 -6.133 1 94 128 PRO B O 1
ATOM 2506 N N . PRO B 1 129 ? 3.73 26.016 -3.943 1 93.94 129 PRO B N 1
ATOM 2507 C CA . PRO B 1 129 ? 4.578 27.203 -3.812 1 93.94 129 PRO B CA 1
ATOM 2508 C C . PRO B 1 129 ? 6.066 26.875 -3.934 1 93.94 129 PRO B C 1
ATOM 2510 O O . PRO B 1 129 ? 6.469 25.719 -3.75 1 93.94 129 PRO B O 1
ATOM 2513 N N . ASP B 1 130 ? 6.852 27.922 -4.414 1 94.38 130 ASP B N 1
ATOM 2514 C CA . ASP B 1 130 ? 8.305 27.984 -4.34 1 94.38 130 ASP B CA 1
ATOM 2515 C C . ASP B 1 130 ? 8.945 26.906 -5.215 1 94.38 130 ASP B C 1
ATOM 2517 O O . ASP B 1 130 ? 10 26.359 -4.871 1 94.38 130 ASP B O 1
ATOM 2521 N N . GLY B 1 131 ? 8.305 26.5 -6.199 1 90.5 131 GLY B N 1
ATOM 2522 C CA . GLY B 1 131 ? 8.898 25.609 -7.191 1 90.5 131 GLY B CA 1
ATOM 2523 C C . GLY B 1 131 ? 8.898 24.156 -6.766 1 90.5 131 GLY B C 1
ATOM 2524 O O . GLY B 1 131 ? 9.562 23.312 -7.391 1 90.5 131 GLY B O 1
ATOM 2525 N N . HIS B 1 132 ? 8.203 23.875 -5.715 1 88.06 132 HIS B N 1
ATOM 2526 C CA . HIS B 1 132 ? 8.125 22.484 -5.285 1 88.06 132 HIS B CA 1
ATOM 2527 C C . HIS B 1 132 ? 7.363 21.641 -6.301 1 88.06 132 HIS B C 1
ATOM 2529 O O . HIS B 1 132 ? 6.535 22.156 -7.051 1 88.06 132 HIS B O 1
ATOM 2535 N N . LYS B 1 133 ? 7.668 20.391 -6.277 1 82.62 133 LYS B N 1
ATOM 2536 C CA . LYS B 1 133 ? 6.996 19.469 -7.195 1 82.62 133 LYS B CA 1
ATOM 2537 C C . LYS B 1 133 ? 5.574 19.172 -6.727 1 82.62 133 LYS B C 1
ATOM 2539 O O . LYS B 1 133 ? 5.34 18.953 -5.539 1 82.62 133 LYS B O 1
ATOM 2544 N N . ALA B 1 134 ? 4.707 19.188 -7.703 1 87.81 134 ALA B N 1
ATOM 2545 C CA . ALA B 1 134 ? 3.314 18.891 -7.387 1 87.81 134 ALA B CA 1
ATOM 2546 C C . ALA B 1 134 ? 3.148 17.438 -6.969 1 87.81 134 ALA B C 1
ATOM 2548 O O . ALA B 1 134 ? 3.695 16.531 -7.609 1 87.81 134 ALA B O 1
ATOM 2549 N N . GLU B 1 135 ? 2.408 17.172 -5.938 1 83.56 135 GLU B N 1
ATOM 2550 C CA . GLU B 1 135 ? 2.117 15.828 -5.449 1 83.56 135 GLU B CA 1
ATOM 2551 C C . GLU B 1 135 ? 0.638 15.492 -5.609 1 83.56 135 GLU B C 1
ATOM 2553 O O . GLU B 1 135 ? 0.261 14.312 -5.621 1 83.56 135 GLU B O 1
ATOM 2558 N N . PHE B 1 136 ? -0.144 16.547 -5.699 1 87.75 136 PHE B N 1
ATOM 2559 C CA . PHE B 1 136 ? -1.59 16.375 -5.793 1 87.75 136 PHE B CA 1
ATOM 2560 C C . PHE B 1 136 ? -2.131 17.062 -7.043 1 87.75 136 PHE B C 1
ATOM 2562 O O . PHE B 1 136 ? -1.564 18.047 -7.516 1 87.75 136 PHE B O 1
ATOM 2569 N N . ASP B 1 137 ? -3.225 16.453 -7.586 1 88.56 137 ASP B N 1
ATOM 2570 C CA . ASP B 1 137 ? -3.84 17.109 -8.742 1 88.56 137 ASP B CA 1
ATOM 2571 C C . ASP B 1 137 ? -5.242 17.609 -8.406 1 88.56 137 ASP B C 1
ATOM 2573 O O . ASP B 1 137 ? -5.801 18.438 -9.125 1 88.56 137 ASP B O 1
ATOM 2577 N N . GLN B 1 138 ? -5.785 17.078 -7.363 1 91.56 138 GLN B N 1
ATOM 2578 C CA . GLN B 1 138 ? -7.082 17.5 -6.852 1 91.56 138 GLN B CA 1
ATOM 2579 C C . GLN B 1 138 ? -7.109 17.453 -5.324 1 91.56 138 GLN B C 1
ATOM 2581 O O . GLN B 1 138 ? -6.258 16.828 -4.699 1 91.56 138 GLN B O 1
ATOM 2586 N N . TRP B 1 139 ? -7.988 18.219 -4.758 1 95.12 139 TRP B N 1
ATOM 2587 C CA . TRP B 1 139 ? -8.211 18.141 -3.316 1 95.12 139 TRP B CA 1
ATOM 2588 C C . TRP B 1 139 ? -9.68 18.375 -2.979 1 95.12 139 TRP B C 1
ATOM 2590 O O . TRP B 1 139 ? -10.438 18.891 -3.799 1 95.12 139 TRP B O 1
ATOM 2600 N N . LYS B 1 140 ? -10.109 17.922 -1.854 1 95.88 140 LYS B N 1
ATOM 2601 C CA . LYS B 1 140 ? -11.453 18.125 -1.333 1 95.88 140 LYS B CA 1
ATOM 2602 C C . LYS B 1 140 ? -11.477 18.047 0.191 1 95.88 140 LYS B C 1
ATOM 2604 O O . LYS B 1 140 ? -10.484 17.672 0.811 1 95.88 140 LYS B O 1
ATOM 2609 N N . TRP B 1 141 ? -12.562 18.562 0.71 1 96.69 141 TRP B N 1
ATOM 2610 C CA . TRP B 1 141 ? -12.844 18.406 2.135 1 96.69 141 TRP B CA 1
ATOM 2611 C C . TRP B 1 141 ? -13.734 17.188 2.387 1 96.69 141 TRP B C 1
ATOM 2613 O O . TRP B 1 141 ? -14.758 17.016 1.722 1 96.69 141 TRP B O 1
ATOM 2623 N N . VAL B 1 142 ? -13.359 16.391 3.381 1 95.12 142 VAL B N 1
ATOM 2624 C CA . VAL B 1 142 ? -14.148 15.195 3.676 1 95.12 142 VAL B CA 1
ATOM 2625 C C . VAL B 1 142 ? -14.375 15.078 5.184 1 95.12 142 VAL B C 1
ATOM 2627 O O . VAL B 1 142 ? -13.695 15.742 5.969 1 95.12 142 VAL B O 1
ATOM 2630 N N . ASP B 1 143 ? -15.344 14.242 5.562 1 94.12 143 ASP B N 1
ATOM 2631 C CA . ASP B 1 143 ? -15.523 13.938 6.977 1 94.12 143 ASP B CA 1
ATOM 2632 C C . ASP B 1 143 ? -14.359 13.102 7.512 1 94.12 143 ASP B C 1
ATOM 2634 O O . ASP B 1 143 ? -13.883 12.188 6.832 1 94.12 143 ASP B O 1
ATOM 2638 N N . LEU B 1 144 ? -13.898 13.367 8.719 1 94 144 LEU B N 1
ATOM 2639 C CA . LEU B 1 144 ? -12.805 12.656 9.375 1 94 144 LEU B CA 1
ATOM 2640 C C . LEU B 1 144 ? -13.055 11.148 9.344 1 94 144 LEU B C 1
ATOM 2642 O O . LEU B 1 144 ? -12.141 10.375 9.055 1 94 144 LEU B O 1
ATOM 2646 N N . GLU B 1 145 ? -14.273 10.758 9.523 1 91.12 145 GLU B N 1
ATOM 2647 C CA . GLU B 1 145 ? -14.633 9.352 9.688 1 91.12 145 GLU B CA 1
ATOM 2648 C C . GLU B 1 145 ? -14.492 8.586 8.375 1 91.12 145 GLU B C 1
ATOM 2650 O O . GLU B 1 145 ? -14.445 7.355 8.375 1 91.12 145 GLU B O 1
ATOM 2655 N N . THR B 1 146 ? -14.406 9.312 7.309 1 88.88 146 THR B N 1
ATOM 2656 C CA . THR B 1 146 ? -14.367 8.648 6.012 1 88.88 146 THR B CA 1
ATOM 2657 C C . THR B 1 146 ? -12.93 8.375 5.582 1 88.88 146 THR B C 1
ATOM 2659 O O . THR B 1 146 ? -12.695 7.691 4.586 1 88.88 146 THR B O 1
ATOM 2662 N N . LEU B 1 147 ? -11.969 8.852 6.359 1 87.94 147 LEU B N 1
ATOM 2663 C CA . LEU B 1 147 ? -10.57 8.789 5.961 1 87.94 147 LEU B CA 1
ATOM 2664 C C . LEU B 1 147 ? -10.148 7.352 5.656 1 87.94 147 LEU B C 1
ATOM 2666 O O . LEU B 1 147 ? -9.539 7.086 4.617 1 87.94 147 LEU B O 1
ATOM 2670 N N . PRO B 1 148 ? -10.5 6.34 6.449 1 80.94 148 PRO B N 1
ATOM 2671 C CA . PRO B 1 148 ? -10.047 4.973 6.164 1 80.94 148 PRO B CA 1
ATOM 2672 C C . PRO B 1 148 ? -10.617 4.426 4.855 1 80.94 148 PRO B C 1
ATOM 2674 O O . PRO B 1 148 ? -10.023 3.527 4.25 1 80.94 148 PRO B O 1
ATOM 2677 N N . SER B 1 149 ? -11.703 5.016 4.414 1 76.19 149 SER B N 1
ATOM 2678 C CA . SER B 1 149 ? -12.383 4.484 3.232 1 76.19 149 SER B CA 1
ATOM 2679 C C . SER B 1 149 ? -11.852 5.133 1.956 1 76.19 149 SER B C 1
ATOM 2681 O O . SER B 1 149 ? -12.102 4.637 0.855 1 76.19 149 SER B O 1
ATOM 2683 N N . ILE B 1 150 ? -11.172 6.211 2.098 1 73.62 150 ILE B N 1
ATOM 2684 C CA . ILE B 1 150 ? -10.766 6.93 0.896 1 73.62 150 ILE B CA 1
ATOM 2685 C C . ILE B 1 150 ? -9.375 6.469 0.458 1 73.62 150 ILE B C 1
ATOM 2687 O O . ILE B 1 150 ? -8.938 6.766 -0.655 1 73.62 150 ILE B O 1
ATOM 2691 N N . VAL B 1 151 ? -8.742 5.812 1.435 1 65.5 151 VAL B N 1
ATOM 2692 C CA . VAL B 1 151 ? -7.398 5.348 1.104 1 65.5 151 VAL B CA 1
ATOM 2693 C C . VAL B 1 151 ? -7.484 4.113 0.213 1 65.5 151 VAL B C 1
ATOM 2695 O O . VAL B 1 151 ? -8.188 3.152 0.539 1 65.5 151 VAL B O 1
ATOM 2698 N N . ILE B 1 152 ? -7.215 4.301 -1.079 1 58.09 152 ILE B N 1
ATOM 2699 C CA . ILE B 1 152 ? -7.215 3.135 -1.955 1 58.09 152 ILE B CA 1
ATOM 2700 C C . ILE B 1 152 ? -5.824 2.512 -1.987 1 58.09 152 ILE B C 1
ATOM 2702 O O . ILE B 1 152 ? -4.82 3.223 -2.096 1 58.09 152 ILE B O 1
ATOM 2706 N N . SER B 1 153 ? -5.777 1.258 -1.588 1 60.84 153 SER B N 1
ATOM 2707 C CA . SER B 1 153 ? -4.531 0.497 -1.631 1 60.84 153 SER B CA 1
ATOM 2708 C C . SER B 1 153 ? -3.99 0.403 -3.053 1 60.84 153 SER B C 1
ATOM 2710 O O . SER B 1 153 ? -4.754 0.206 -4.004 1 60.84 153 SER B O 1
ATOM 2712 N N . PHE B 1 154 ? -2.957 0.941 -3.312 1 56.81 154 PHE B N 1
ATOM 2713 C CA . PHE B 1 154 ? -2.275 0.776 -4.59 1 56.81 154 PHE B CA 1
ATOM 2714 C C . PHE B 1 154 ? -2.359 -0.669 -5.066 1 56.81 154 PHE B C 1
ATOM 2716 O O . PHE B 1 154 ? -2.471 -0.928 -6.266 1 56.81 154 PHE B O 1
ATOM 2723 N N . LYS B 1 155 ? -2.471 -1.558 -4.211 1 64.19 155 LYS B N 1
ATOM 2724 C CA . LYS B 1 155 ? -2.502 -2.953 -4.637 1 64.19 155 LYS B CA 1
ATOM 2725 C C . LYS B 1 155 ? -3.891 -3.342 -5.141 1 64.19 155 LYS B C 1
ATOM 2727 O O . LYS B 1 155 ? -4.035 -4.301 -5.902 1 64.19 155 LYS B O 1
ATOM 2732 N N . LYS B 1 156 ? -4.797 -2.531 -4.785 1 70.38 156 LYS B N 1
ATOM 2733 C CA . LYS B 1 156 ? -6.133 -2.869 -5.266 1 70.38 156 LYS B CA 1
ATOM 2734 C C . LYS B 1 156 ? -6.195 -2.838 -6.789 1 70.38 156 LYS B C 1
ATOM 2736 O O . LYS B 1 156 ? -6.801 -3.715 -7.406 1 70.38 156 LYS B O 1
ATOM 2741 N N . HIS B 1 157 ? -5.598 -1.902 -7.398 1 70.5 157 HIS B N 1
ATOM 2742 C CA . HIS B 1 157 ? -5.594 -1.797 -8.852 1 70.5 157 HIS B CA 1
ATOM 2743 C C . HIS B 1 157 ? -4.91 -3.002 -9.492 1 70.5 157 HIS B C 1
ATOM 2745 O O . HIS B 1 157 ? -5.367 -3.506 -10.523 1 70.5 157 HIS B O 1
ATOM 2751 N N . VAL B 1 158 ? -3.834 -3.396 -8.945 1 76.81 158 VAL B N 1
ATOM 2752 C CA . VAL B 1 158 ? -3.137 -4.566 -9.461 1 76.81 158 VAL B CA 1
ATOM 2753 C C . VAL B 1 158 ? -4.051 -5.789 -9.391 1 76.81 158 VAL B C 1
ATOM 2755 O O . VAL B 1 158 ? -4.133 -6.566 -10.344 1 76.81 158 VAL B O 1
ATOM 2758 N N . TYR B 1 159 ? -4.789 -5.953 -8.289 1 82.44 159 TYR B N 1
ATOM 2759 C CA . TYR B 1 159 ? -5.676 -7.098 -8.117 1 82.44 159 TYR B CA 1
ATOM 2760 C C . TYR B 1 159 ? -6.863 -7.016 -9.07 1 82.44 159 TYR B C 1
ATOM 2762 O O . TYR B 1 159 ? -7.367 -8.039 -9.539 1 82.44 159 TYR B O 1
ATOM 2770 N N . MET B 1 160 ? -7.281 -5.785 -9.367 1 82.31 160 MET B N 1
ATOM 2771 C CA . MET B 1 160 ? -8.32 -5.625 -10.383 1 82.31 160 MET B CA 1
ATOM 2772 C C . MET B 1 160 ? -7.828 -6.105 -11.742 1 82.31 160 MET B C 1
ATOM 2774 O O . MET B 1 160 ? -8.562 -6.773 -12.477 1 82.31 160 MET B O 1
ATOM 2778 N N . LYS B 1 161 ? -6.602 -5.75 -12.07 1 82.94 161 LYS B N 1
ATOM 2779 C CA . LYS B 1 161 ? -6.012 -6.203 -13.32 1 82.94 161 LYS B CA 1
ATOM 2780 C C . LYS B 1 161 ? -5.895 -7.727 -13.359 1 82.94 161 LYS B C 1
ATOM 2782 O O . LYS B 1 161 ? -6.098 -8.344 -14.398 1 82.94 161 LYS B O 1
ATOM 2787 N N . ILE B 1 162 ? -5.555 -8.312 -12.234 1 88.06 162 ILE B N 1
ATOM 2788 C CA . ILE B 1 162 ? -5.426 -9.758 -12.117 1 88.06 162 ILE B CA 1
ATOM 2789 C C . ILE B 1 162 ? -6.773 -10.422 -12.406 1 88.06 162 ILE B C 1
ATOM 2791 O O . ILE B 1 162 ? -6.848 -11.383 -13.172 1 88.06 162 ILE B O 1
ATOM 2795 N N . VAL B 1 163 ? -7.82 -9.883 -11.75 1 89.5 163 VAL B N 1
ATOM 2796 C CA . VAL B 1 163 ? -9.156 -10.43 -11.969 1 89.5 163 VAL B CA 1
ATOM 2797 C C . VAL B 1 163 ? -9.508 -10.359 -13.453 1 89.5 163 VAL B C 1
ATOM 2799 O O . VAL B 1 163 ? -9.953 -11.352 -14.039 1 89.5 163 VAL B O 1
ATOM 2802 N N . ASN B 1 164 ? -9.227 -9.211 -14.031 1 87.75 164 ASN B N 1
ATOM 2803 C CA . ASN B 1 164 ? -9.547 -9.031 -15.445 1 87.75 164 ASN B CA 1
ATOM 2804 C C . ASN B 1 164 ? -8.75 -9.984 -16.328 1 87.75 164 ASN B C 1
ATOM 2806 O O . ASN B 1 164 ? -9.281 -10.531 -17.297 1 87.75 164 ASN B O 1
ATOM 2810 N N . GLU B 1 165 ? -7.523 -10.133 -16.047 1 90.62 165 GLU B N 1
ATOM 2811 C CA . GLU B 1 165 ? -6.613 -10.961 -16.844 1 90.62 165 GLU B CA 1
ATOM 2812 C C . GLU B 1 165 ? -6.988 -12.438 -16.75 1 90.62 165 GLU B C 1
ATOM 2814 O O . GLU B 1 165 ? -6.902 -13.164 -17.75 1 90.62 165 GLU B O 1
ATOM 2819 N N . PHE B 1 166 ? -7.477 -12.953 -15.656 1 93.31 166 PHE B N 1
ATOM 2820 C CA . PHE B 1 166 ? -7.59 -14.391 -15.453 1 93.31 166 PHE B CA 1
ATOM 2821 C C . PHE B 1 166 ? -9.047 -14.82 -15.367 1 93.31 166 PHE B C 1
ATOM 2823 O O . PHE B 1 166 ? -9.352 -16 -15.164 1 93.31 166 PHE B O 1
ATOM 2830 N N . ARG B 1 167 ? -9.836 -13.805 -15.414 1 90 167 ARG B N 1
ATOM 2831 C CA . ARG B 1 167 ? -11.258 -14.133 -15.5 1 90 167 ARG B CA 1
ATOM 2832 C C . ARG B 1 167 ? -11.531 -15.133 -16.609 1 90 167 ARG B C 1
ATOM 2834 O O . ARG B 1 167 ? -11.07 -14.953 -17.734 1 90 167 ARG B O 1
ATOM 2841 N N . GLY B 1 168 ? -12.289 -16.219 -16.281 1 87.62 168 GLY B N 1
ATOM 2842 C CA . GLY B 1 168 ? -12.641 -17.219 -17.281 1 87.62 168 GLY B CA 1
ATOM 2843 C C . GLY B 1 168 ? -11.508 -18.172 -17.609 1 87.62 168 GLY B C 1
ATOM 2844 O O . GLY B 1 168 ? -11.617 -18.984 -18.516 1 87.62 168 GLY B O 1
ATOM 2845 N N . SER B 1 169 ? -10.336 -18.031 -16.984 1 86.56 169 SER B N 1
ATOM 2846 C CA . SER B 1 169 ? -9.18 -18.859 -17.281 1 86.56 169 SER B CA 1
ATOM 2847 C C . SER B 1 169 ? -9.312 -20.25 -16.672 1 86.56 169 SER B C 1
ATOM 2849 O O . SER B 1 169 ? -8.672 -21.203 -17.125 1 86.56 169 SER B O 1
ATOM 2851 N N . PHE B 1 170 ? -9.969 -20.266 -15.5 1 81.69 170 PHE B N 1
ATOM 2852 C CA . PHE B 1 170 ? -10.219 -21.562 -14.875 1 81.69 170 PHE B CA 1
ATOM 2853 C C . PHE B 1 170 ? -11.18 -22.391 -15.711 1 81.69 170 PHE B C 1
ATOM 2855 O O . PHE B 1 170 ? -12.281 -21.922 -16.047 1 81.69 170 PHE B O 1
ATOM 2862 N N . LYS B 1 171 ? -10.703 -23.297 -16.469 1 71.12 171 LYS B N 1
ATOM 2863 C CA . LYS B 1 171 ? -11.594 -24.203 -17.188 1 71.12 171 LYS B CA 1
ATOM 2864 C C . LYS B 1 171 ? -11.883 -25.453 -16.359 1 71.12 171 LYS B C 1
ATOM 2866 O O . LYS B 1 171 ? -10.969 -26.062 -15.789 1 71.12 171 LYS B O 1
ATOM 2871 N N . GLY B 1 172 ? -12.789 -25.406 -15.312 1 55.88 172 GLY B N 1
ATOM 2872 C CA . GLY B 1 172 ? -13.227 -26.609 -14.617 1 55.88 172 GLY B CA 1
ATOM 2873 C C . GLY B 1 172 ? -12.688 -27.891 -15.234 1 55.88 172 GLY B C 1
ATOM 2874 O O . GLY B 1 172 ? -12.758 -28.078 -16.453 1 55.88 172 GLY B O 1
ATOM 2875 N N . LEU B 1 173 ? -11.453 -28.359 -14.75 1 41.94 173 LEU B N 1
ATOM 2876 C CA . LEU B 1 173 ? -11.266 -29.719 -15.242 1 41.94 173 LEU B CA 1
ATOM 2877 C C . LEU B 1 173 ? -12.555 -30.531 -15.109 1 41.94 173 LEU B C 1
ATOM 2879 O O . LEU B 1 173 ? -13.352 -30.297 -14.203 1 41.94 173 LEU B O 1
#

Secondary structure (DSSP, 8-state):
------GGGSPEEEEEEEEEE-TTS-EEEEEE----S-TTS-----EE--EEEPPTT--HHHHHHHHHHHHH----EEEEEE-SS-EEEEPPHHHHHH-TT-S-SEEEEEEEEEEE-S-GGG---SSPGGGPPP-EEEEEEE-GGGHHHH---HHHHHHHHHHHHHTT-----/------GGGSPEEEEEEEEEE-TTS-EEEEEE----S-TTS-----EE--EEEPPTT--HHHHHHHHHHHHH----EEEEEE-SS-EEEEPPHHHHTT-TT-S-SEEEEEEEEEEE-S-GGG---SSPGGGPPP-EEEEEEE-GGGHHHH---HHHHHHHHHHHHHTT-----

Nearest PDB structures (foldseek):
  6d1v-assembly1_B  TM=8.087E-01  e=1.387E-14  Escherichia coli K-12
  6vcn-assembly1_A  TM=8.024E-01  e=1.902E-14  Escherichia coli K-12
  6vco-assembly1_A  TM=8.045E-01  e=4.903E-14  Escherichia coli K-12
  2kdw-assembly1_A  TM=7.745E-01  e=4.335E-12  Escherichia coli K-12
  9dt8-assembly1_B  TM=5.547E-01  e=1.280E-05  Klebsiella pneumoniae

Radius of gyration: 21.39 Å; Cα contacts (8 Å, |Δi|>4): 700; chains: 2; bounding box: 45×64×43 Å

pLDDT: mean 79.97, std 19.79, range [19.2, 98.25]

Foldseek 3Di:
DPPVPPLVVFAAFEKAFEWEAEPVRWTKWFWFDDPPPPPPQPSLTAIDTQMDGDDDPHDRVRRRQVSCQLQWLQNQKAWDDKDPAWDWDADPPVVVVVPVPPNHRTHTYIYTYIYRDDDPVSTDQVPGPPPHHHGGDDMDTHHPVCNVVSRDPPVVSVVVVVCVVCPVVDDPD/DPPVPPLVVFAAFEKAFEWEAEPVRWTKWFWFDDPPPDPPQPSLTAIDTQMDGDDDPHDRVRRRQVSCQLQWLQNQKAWDDKDPAWDWDADPPVVVVVPVPPNHRTHTYTYTYIYRDDDPVSTDQVPGPPPHHHGGDDMDTHHPVCNVVSHDDPVVSVVVVVCVVCPVVPDPD

Sequence (346 aa):
MDAVVNLTTLPYRRSVGILVFNHEGKVWVGRRLMVCIHEDTKIYHRWQLPQGGIDENEEPLDAARRELYEETGIRSIELIKEAKYWFHYDFPQEIVGSVLGSKYRGQIQKWFAFQFTGELSEIKINPPPDGHKAEFDQWKWVDLETLPSIVISFKKHVYMKIVNEFRGSFKGLMDAVVNLTTLPYRRSVGILVFNHEGKVWVGRRLMVCIHEDTKIYHRWQLPQGGIDENEEPLDAARRELYEETGIRSIELIKEAKYWFHYDFPQEIVGSVLGSKYRGQIQKWFAFQFTGELSEIKINPPPDGHKAEFDQWKWVDLETLPSIVISFKKHVYMKIVNEFRGSFKGL

Organism: Bartonella henselae (strain ATCC 49882 / DSM 28221 / CCUG 30454 / Houston 1) (NCBI:txid283166)